Protein AF-A0A428W2J1-F1 (afdb_monomer)

Foldseek 3Di:
DVVLLLLLLLLLLLLDDPPAQEDDLLRSLQLSLCLVVVVLVDDPVNVVLVVLLVVLVDDNVVCDDDQSVVVSVVSSVCSVVSLVVCVVVQQWDAGPRGIHGDPVSNVVSVPPPDSNSVSSSSSSNVSSVVLVVDPDSVVSVVVVCVSSVDPPPPDDPPDPDPPDPPDDDDDDDDDDDDDDDDDDDDD

pLDDT: mean 78.66, std 21.67, range [29.94, 97.19]

Mean predicted aligned error: 11.58 Å

Radius of gyration: 24.14 Å; Cα contacts (8 Å, |Δi|>4): 149; chains: 1; bounding box: 47×77×60 Å

Structure (mmCIF, N/CA/C/O backbone):
data_AF-A0A428W2J1-F1
#
_entry.id   AF-A0A428W2J1-F1
#
loop_
_atom_site.group_PDB
_atom_site.id
_atom_site.type_symbol
_atom_site.label_atom_id
_atom_site.label_alt_id
_atom_site.label_comp_id
_atom_site.label_asym_id
_atom_site.label_entity_id
_atom_site.label_seq_id
_atom_site.pdbx_PDB_ins_code
_atom_site.Cartn_x
_atom_site.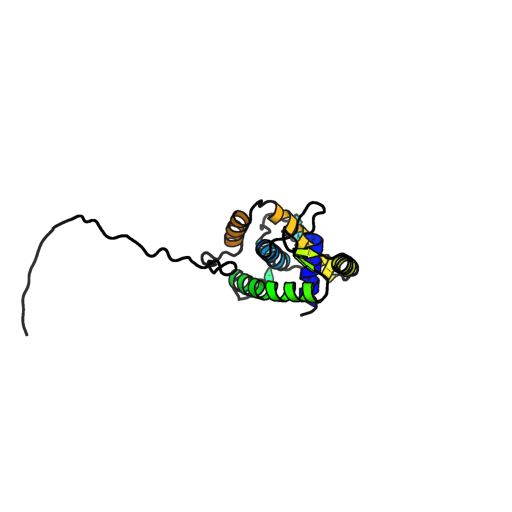Cartn_y
_atom_site.Cartn_z
_atom_site.occupancy
_atom_site.B_iso_or_equiv
_atom_site.auth_seq_id
_atom_site.auth_comp_id
_atom_site.auth_asym_id
_atom_site.auth_atom_id
_atom_site.pdbx_PDB_model_num
ATOM 1 N N . MET A 1 1 ? 13.647 -9.581 6.038 1.00 62.00 1 MET A N 1
ATOM 2 C CA . MET A 1 1 ? 13.840 -9.099 4.653 1.00 62.00 1 MET A CA 1
ATOM 3 C C . MET A 1 1 ? 12.780 -9.693 3.724 1.00 62.00 1 MET A C 1
ATOM 5 O O . MET A 1 1 ? 11.938 -8.934 3.269 1.00 62.00 1 MET A O 1
ATOM 9 N N . LEU A 1 2 ? 12.727 -11.024 3.543 1.00 81.62 2 LEU A N 1
ATOM 10 C CA . LEU A 1 2 ? 11.826 -11.688 2.579 1.00 81.62 2 LEU A CA 1
ATOM 11 C C . LEU A 1 2 ? 10.333 -11.347 2.748 1.00 81.62 2 LEU A C 1
ATOM 13 O O . LEU A 1 2 ? 9.702 -10.910 1.796 1.00 81.62 2 LEU A O 1
ATOM 17 N N . PHE A 1 3 ? 9.795 -11.447 3.968 1.00 87.50 3 PHE A N 1
ATOM 18 C CA . PHE A 1 3 ? 8.375 -11.176 4.244 1.00 87.50 3 PHE A CA 1
ATOM 19 C C . PHE A 1 3 ? 7.906 -9.792 3.767 1.00 87.50 3 PHE A C 1
ATOM 21 O O . PHE A 1 3 ? 6.812 -9.646 3.230 1.00 87.50 3 PHE A O 1
ATOM 28 N N . ARG A 1 4 ? 8.748 -8.766 3.926 1.00 89.31 4 ARG A N 1
ATOM 29 C CA . ARG A 1 4 ? 8.400 -7.400 3.526 1.00 89.31 4 ARG A CA 1
ATOM 30 C C . ARG A 1 4 ? 8.433 -7.224 2.009 1.00 89.31 4 ARG A C 1
ATOM 32 O O . ARG A 1 4 ? 7.546 -6.575 1.472 1.00 89.31 4 ARG A O 1
ATOM 39 N N . LEU A 1 5 ? 9.419 -7.809 1.327 1.00 93.19 5 LEU A N 1
ATOM 40 C CA . LEU A 1 5 ? 9.460 -7.798 -0.138 1.00 93.19 5 LEU A CA 1
ATOM 41 C C . LEU A 1 5 ? 8.216 -8.473 -0.716 1.00 93.19 5 LEU A C 1
ATOM 43 O O . LEU A 1 5 ? 7.617 -7.939 -1.643 1.00 93.19 5 LEU A O 1
ATOM 47 N N . THR A 1 6 ? 7.769 -9.578 -0.110 1.00 94.25 6 THR A N 1
ATOM 48 C CA . THR A 1 6 ? 6.500 -10.220 -0.470 1.00 94.25 6 THR A CA 1
ATOM 49 C C . THR A 1 6 ? 5.313 -9.281 -0.262 1.00 94.25 6 THR A C 1
ATOM 51 O O . THR A 1 6 ? 4.486 -9.155 -1.157 1.00 94.25 6 THR A O 1
ATOM 54 N N . GLN A 1 7 ? 5.228 -8.578 0.873 1.00 94.69 7 GLN A N 1
ATOM 55 C CA . GLN A 1 7 ? 4.170 -7.584 1.102 1.00 94.69 7 GLN A CA 1
ATOM 56 C C . GLN A 1 7 ? 4.188 -6.467 0.052 1.00 94.69 7 GLN A C 1
ATOM 58 O O . GLN A 1 7 ? 3.143 -6.141 -0.498 1.00 94.69 7 GLN A O 1
ATOM 63 N N . LEU A 1 8 ? 5.360 -5.916 -0.273 1.00 95.81 8 LEU A N 1
ATOM 64 C CA . LEU A 1 8 ? 5.491 -4.874 -1.290 1.00 95.81 8 LEU A CA 1
ATOM 65 C C . LEU A 1 8 ? 5.086 -5.382 -2.682 1.00 95.81 8 LEU A C 1
ATOM 67 O O . LEU A 1 8 ? 4.360 -4.700 -3.400 1.00 95.81 8 LEU A O 1
ATOM 71 N N . LEU A 1 9 ? 5.480 -6.607 -3.031 1.00 95.81 9 LEU A N 1
ATOM 72 C CA . LEU A 1 9 ? 5.091 -7.259 -4.279 1.00 95.81 9 LEU A CA 1
ATOM 73 C C . LEU A 1 9 ? 3.565 -7.455 -4.366 1.00 95.81 9 LEU A C 1
ATOM 75 O O . LEU A 1 9 ? 2.943 -7.098 -5.367 1.00 95.81 9 LEU A O 1
ATOM 79 N N . LEU A 1 10 ? 2.946 -7.970 -3.298 1.00 96.62 10 LEU A N 1
ATOM 80 C CA . LEU A 1 10 ? 1.492 -8.137 -3.195 1.00 96.62 10 LEU A CA 1
ATOM 81 C C . LEU A 1 10 ? 0.754 -6.798 -3.243 1.00 96.62 10 LEU A C 1
ATOM 83 O O . LEU A 1 10 ? -0.304 -6.695 -3.860 1.00 96.62 10 LEU A O 1
ATOM 87 N N . LEU A 1 11 ? 1.312 -5.762 -2.619 1.00 96.44 11 LEU A N 1
ATOM 88 C CA . LEU A 1 11 ? 0.760 -4.416 -2.658 1.00 96.44 11 LEU A CA 1
ATOM 89 C C . LEU A 1 11 ? 0.752 -3.862 -4.077 1.00 96.44 11 LEU A C 1
ATOM 91 O O . LEU A 1 11 ? -0.273 -3.354 -4.520 1.00 96.44 11 LEU A O 1
ATOM 95 N N . MET A 1 12 ? 1.873 -3.978 -4.793 1.00 95.44 12 MET A N 1
ATOM 96 C CA . MET A 1 12 ? 1.965 -3.549 -6.186 1.00 95.44 12 MET A CA 1
ATOM 97 C C . MET A 1 12 ? 0.980 -4.315 -7.071 1.00 95.44 12 MET A C 1
ATOM 99 O O . MET A 1 12 ? 0.367 -3.706 -7.938 1.00 95.44 12 MET A O 1
ATOM 103 N N . ARG A 1 13 ? 0.754 -5.612 -6.814 1.00 94.81 13 ARG A N 1
ATOM 104 C CA . ARG A 1 13 ? -0.289 -6.397 -7.498 1.00 94.81 13 ARG A CA 1
ATOM 105 C C . ARG A 1 13 ? -1.688 -5.849 -7.219 1.00 94.81 13 ARG A C 1
ATOM 107 O O . ARG A 1 13 ? -2.484 -5.729 -8.137 1.00 94.81 13 ARG A O 1
ATOM 114 N N . VAL A 1 14 ? -1.993 -5.530 -5.962 1.00 95.12 14 VAL A N 1
ATOM 115 C CA . VAL A 1 14 ? -3.299 -4.981 -5.563 1.00 95.12 14 VAL A CA 1
ATOM 116 C C . VAL A 1 14 ? -3.527 -3.575 -6.123 1.00 95.12 14 VAL A C 1
ATOM 118 O O . VAL A 1 14 ? -4.658 -3.224 -6.450 1.00 95.12 14 VAL A O 1
ATOM 121 N N . ALA A 1 15 ? -2.471 -2.769 -6.196 1.00 92.81 15 ALA A N 1
ATOM 122 C CA . ALA A 1 15 ? -2.525 -1.394 -6.668 1.00 92.81 15 ALA A CA 1
ATOM 123 C C . ALA A 1 15 ? -2.401 -1.266 -8.194 1.00 92.81 15 ALA A C 1
ATOM 125 O O . ALA A 1 15 ? -2.702 -0.202 -8.726 1.00 92.81 15 ALA A O 1
ATOM 126 N N . ALA A 1 16 ? -1.986 -2.322 -8.896 1.00 86.25 16 ALA A N 1
ATOM 127 C CA . ALA A 1 16 ? -1.951 -2.336 -10.348 1.00 86.25 16 ALA A CA 1
ATOM 128 C C . ALA A 1 16 ? -3.373 -2.208 -10.914 1.00 86.25 16 ALA A C 1
ATOM 130 O O . ALA A 1 16 ? -4.232 -3.056 -10.670 1.00 86.25 16 ALA A O 1
ATOM 131 N N . SER A 1 17 ? -3.606 -1.160 -11.702 1.00 75.31 17 SER A N 1
ATOM 132 C CA . SER A 1 17 ? -4.785 -1.040 -12.558 1.00 75.31 17 SER A CA 1
ATOM 133 C C . SER A 1 17 ? -4.381 -1.330 -14.010 1.00 75.31 17 SER A C 1
ATOM 135 O O . SER A 1 17 ? -3.292 -0.916 -14.413 1.00 75.31 17 SER A O 1
ATOM 137 N N . PRO A 1 18 ? -5.224 -2.004 -14.817 1.00 66.12 18 PRO A N 1
ATOM 138 C CA . PRO A 1 18 ? -4.965 -2.221 -16.246 1.00 66.12 18 PRO A CA 1
ATOM 139 C C . PRO A 1 18 ? -4.721 -0.924 -17.031 1.00 66.12 18 PRO A C 1
ATOM 141 O O . PRO A 1 18 ? -4.059 -0.944 -18.063 1.00 66.12 18 PRO A O 1
ATOM 144 N N . GLU A 1 19 ? -5.260 0.189 -16.534 1.00 65.12 19 GLU A N 1
ATOM 145 C CA . GLU A 1 19 ? -5.167 1.518 -17.145 1.00 65.12 19 GLU A CA 1
ATOM 146 C C . GLU A 1 19 ? -4.013 2.362 -16.577 1.00 65.12 19 GLU A C 1
ATOM 148 O O . GLU A 1 19 ? -3.730 3.438 -17.105 1.00 65.12 19 GLU A O 1
ATOM 153 N N . ASP A 1 20 ? -3.342 1.908 -15.507 1.00 68.75 20 ASP A N 1
ATOM 154 C CA . ASP A 1 20 ? -2.317 2.712 -14.839 1.00 68.75 20 ASP A CA 1
ATOM 155 C C . ASP A 1 20 ? -0.952 2.606 -15.514 1.00 68.75 20 ASP A C 1
ATOM 157 O O . ASP A 1 20 ? -0.457 1.531 -15.860 1.00 68.75 20 ASP A O 1
ATOM 161 N N . THR A 1 21 ? -0.286 3.751 -15.620 1.00 74.12 21 THR A N 1
ATOM 162 C CA . THR A 1 21 ? 1.049 3.863 -16.229 1.00 74.12 21 THR A CA 1
ATOM 163 C C . THR A 1 21 ? 2.187 3.518 -15.257 1.00 74.12 21 THR A C 1
ATOM 165 O O . THR A 1 21 ? 3.351 3.452 -15.665 1.00 74.12 21 THR A O 1
ATOM 168 N N . GLY A 1 22 ? 1.858 3.255 -13.990 1.00 83.56 22 GLY A N 1
ATOM 169 C CA . GLY A 1 22 ? 2.782 2.926 -12.907 1.00 83.56 22 GLY A CA 1
ATOM 170 C C . GLY A 1 22 ? 2.411 3.651 -11.612 1.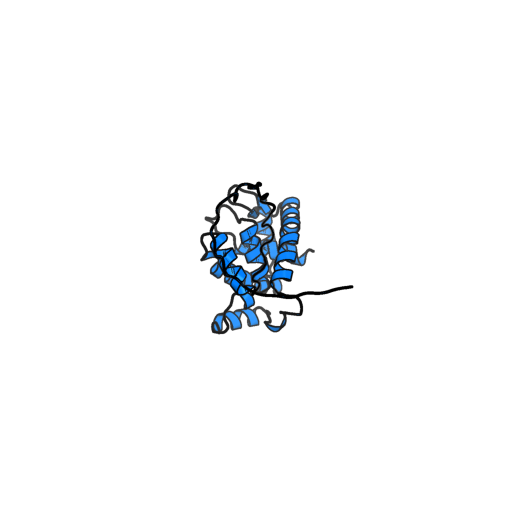00 83.56 22 GLY A C 1
ATOM 171 O O . GLY A 1 22 ? 1.512 4.484 -11.581 1.00 83.56 22 GLY A O 1
ATOM 172 N N . LEU A 1 23 ? 3.098 3.318 -10.519 1.00 89.50 23 LEU A N 1
ATOM 173 C CA . LEU A 1 23 ? 2.904 3.958 -9.218 1.00 89.50 23 LEU A CA 1
ATOM 174 C C . LEU A 1 23 ? 4.106 4.829 -8.864 1.00 89.50 23 LEU A C 1
ATOM 176 O O . LEU A 1 23 ? 5.242 4.350 -8.785 1.00 89.50 23 LEU A O 1
ATOM 180 N N . GLY A 1 24 ? 3.847 6.106 -8.587 1.00 90.31 24 GLY A N 1
ATOM 181 C CA . GLY A 1 24 ? 4.835 6.997 -7.986 1.00 90.31 24 GLY A CA 1
ATOM 182 C C . GLY A 1 24 ? 5.323 6.454 -6.640 1.00 90.31 24 GLY A C 1
ATOM 183 O O . GLY A 1 24 ? 4.550 5.894 -5.858 1.00 90.31 24 GLY A O 1
ATOM 184 N N . LEU A 1 25 ? 6.616 6.624 -6.354 1.00 90.00 25 LEU A N 1
ATOM 185 C CA . LEU A 1 25 ? 7.237 6.093 -5.136 1.00 90.00 25 LEU A CA 1
ATOM 186 C C . LEU A 1 25 ? 6.611 6.677 -3.856 1.00 90.00 25 LEU A C 1
ATOM 188 O O . LEU A 1 25 ? 6.437 5.963 -2.870 1.00 90.00 25 LEU A O 1
ATOM 192 N N . GLU A 1 26 ? 6.226 7.955 -3.886 1.00 88.75 26 GLU A N 1
ATOM 193 C CA . GLU A 1 26 ? 5.532 8.618 -2.778 1.00 88.75 26 GLU A CA 1
ATOM 194 C C . GLU A 1 26 ? 4.182 7.950 -2.478 1.00 88.75 26 GLU A C 1
ATOM 196 O O . GLU A 1 26 ? 3.929 7.520 -1.348 1.00 88.75 26 GLU A O 1
ATOM 201 N N . ARG A 1 27 ? 3.341 7.779 -3.505 1.00 91.81 27 ARG A N 1
ATOM 202 C CA . ARG A 1 27 ? 2.045 7.099 -3.395 1.00 91.81 27 ARG A CA 1
ATOM 203 C C . ARG A 1 27 ? 2.186 5.657 -2.919 1.00 91.81 27 ARG A C 1
ATOM 205 O O . ARG A 1 27 ? 1.435 5.227 -2.041 1.00 91.81 27 ARG A O 1
ATOM 212 N N . LEU A 1 28 ? 3.183 4.938 -3.432 1.00 92.88 28 LEU A N 1
ATOM 213 C CA . LEU A 1 28 ? 3.508 3.586 -2.984 1.00 92.88 28 LEU A CA 1
ATOM 214 C C . LEU A 1 28 ? 3.883 3.553 -1.494 1.00 92.88 28 LEU A C 1
ATOM 216 O O . LEU A 1 28 ? 3.482 2.630 -0.789 1.00 92.88 28 LEU A O 1
ATOM 220 N N . GLY A 1 29 ? 4.577 4.575 -0.988 1.00 92.56 29 GLY A N 1
ATOM 221 C CA . GLY A 1 29 ? 4.895 4.704 0.435 1.00 92.56 29 GLY A CA 1
ATOM 222 C C . GLY A 1 29 ? 3.670 4.885 1.325 1.00 92.56 29 GLY A C 1
ATOM 223 O O . GLY A 1 29 ? 3.592 4.269 2.389 1.00 92.56 29 GLY A O 1
ATOM 224 N N . TYR A 1 30 ? 2.679 5.661 0.881 1.00 93.81 30 TYR A N 1
ATOM 225 C CA . TYR A 1 30 ? 1.401 5.754 1.589 1.00 93.81 30 TYR A CA 1
ATOM 226 C C . TYR A 1 30 ? 0.651 4.422 1.576 1.00 93.81 30 TYR A C 1
ATOM 228 O O . TYR A 1 30 ? 0.185 3.970 2.624 1.00 93.81 30 TYR A O 1
ATOM 236 N N . TYR A 1 31 ? 0.575 3.764 0.418 1.00 95.12 31 TYR A N 1
ATOM 237 C CA . TYR A 1 31 ? -0.043 2.447 0.302 1.00 95.12 31 TYR A CA 1
ATOM 238 C C . TYR A 1 31 ? 0.637 1.412 1.207 1.00 95.12 31 TYR A C 1
ATOM 240 O O . TYR A 1 31 ? -0.063 0.722 1.945 1.00 95.12 31 TYR A O 1
ATOM 248 N N . GLU A 1 32 ? 1.969 1.332 1.227 1.00 93.81 32 GLU A N 1
ATOM 249 C CA . GLU A 1 32 ? 2.709 0.359 2.046 1.00 93.81 32 GLU A CA 1
ATOM 250 C C . GLU A 1 32 ? 2.458 0.580 3.531 1.00 93.81 32 GLU A C 1
ATOM 252 O O . GLU A 1 32 ? 2.089 -0.355 4.251 1.00 93.81 32 GLU A O 1
ATOM 257 N N . PHE A 1 33 ? 2.584 1.829 3.978 1.00 92.50 33 PHE A N 1
ATOM 258 C CA . PHE A 1 33 ? 2.460 2.147 5.388 1.00 92.50 33 PHE A CA 1
ATOM 259 C C . PHE A 1 33 ? 1.041 1.929 5.907 1.00 92.50 33 PHE A C 1
ATOM 261 O O . PHE A 1 33 ? 0.863 1.292 6.949 1.00 92.50 33 PHE A O 1
ATOM 268 N N . PHE A 1 34 ? 0.028 2.436 5.201 1.00 93.88 34 PHE A N 1
ATOM 269 C CA . PHE A 1 34 ? -1.353 2.320 5.659 1.00 93.88 34 PHE A CA 1
ATOM 270 C C . PHE A 1 34 ? -1.905 0.906 5.478 1.00 93.88 34 PHE A C 1
ATOM 272 O O . PHE A 1 34 ? -2.690 0.477 6.313 1.00 93.88 34 PHE A O 1
ATOM 279 N N . SER A 1 35 ? -1.443 0.125 4.496 1.00 94.69 35 SER A N 1
ATOM 280 C CA . SER A 1 35 ? -1.817 -1.299 4.394 1.00 94.69 35 SER A CA 1
ATOM 281 C C . SER A 1 35 ? -1.290 -2.118 5.572 1.00 94.69 35 SER A C 1
ATOM 283 O O . SER A 1 35 ? -1.936 -3.064 6.008 1.00 94.69 35 SER A O 1
ATOM 285 N N . ALA A 1 36 ? -0.141 -1.728 6.132 1.00 90.94 36 ALA A N 1
ATOM 286 C CA . ALA A 1 36 ? 0.391 -2.314 7.359 1.00 90.94 36 ALA A CA 1
ATOM 287 C C . ALA A 1 36 ? -0.246 -1.745 8.644 1.00 90.94 36 ALA A C 1
ATOM 289 O O . ALA A 1 36 ? -0.010 -2.284 9.721 1.00 90.94 36 ALA A O 1
ATOM 290 N N . ASN A 1 37 ? -1.007 -0.648 8.556 1.00 91.06 37 ASN A N 1
ATOM 291 C CA . ASN A 1 37 ? -1.639 0.030 9.694 1.00 91.06 37 ASN A CA 1
ATOM 292 C C . ASN A 1 37 ? -3.042 0.553 9.309 1.00 91.06 37 ASN A C 1
ATOM 294 O O . ASN A 1 37 ? -3.287 1.763 9.366 1.00 91.06 37 ASN A O 1
ATOM 298 N N . PRO A 1 38 ? -3.970 -0.325 8.889 1.00 93.12 38 PRO A N 1
ATOM 299 C CA . PRO A 1 38 ? -5.201 0.098 8.220 1.00 93.12 38 PRO A CA 1
ATOM 300 C C . PRO A 1 38 ? -6.144 0.888 9.136 1.00 93.12 38 PRO A C 1
ATOM 302 O O . PRO A 1 38 ? -6.868 1.764 8.668 1.00 93.12 38 PRO A O 1
ATOM 305 N N . PHE A 1 39 ? -6.078 0.671 10.452 1.00 91.50 39 PHE A N 1
ATOM 306 C CA . PHE A 1 39 ? -6.870 1.421 11.431 1.00 91.50 39 PHE A CA 1
ATOM 307 C C . PHE A 1 39 ? -6.501 2.907 11.544 1.00 91.50 39 PHE A C 1
ATOM 309 O O . PHE A 1 39 ? -7.292 3.677 12.073 1.00 91.50 39 PHE A O 1
ATOM 316 N N . LEU A 1 40 ? -5.357 3.347 11.002 1.00 89.25 40 LEU A N 1
ATOM 317 C CA . LEU A 1 40 ? -5.029 4.778 10.936 1.00 89.25 40 LEU A CA 1
ATOM 318 C C . LEU A 1 40 ? -5.906 5.540 9.937 1.00 89.25 40 LEU A C 1
ATOM 320 O O . LEU A 1 40 ? -6.094 6.744 10.079 1.00 89.25 40 LEU A O 1
ATOM 324 N N . VAL A 1 41 ? -6.425 4.848 8.921 1.00 91.19 41 VAL A N 1
ATOM 325 C CA . VAL A 1 41 ? -7.237 5.461 7.860 1.00 91.19 41 VAL A CA 1
ATOM 326 C C . VAL A 1 41 ? -8.698 5.036 7.916 1.00 91.19 41 VAL A C 1
ATOM 328 O O . VAL A 1 41 ? -9.493 5.542 7.126 1.00 91.19 41 VAL A O 1
ATOM 331 N N . VAL A 1 42 ? -9.051 4.092 8.793 1.00 90.81 42 VAL A N 1
ATOM 332 C CA . VAL A 1 42 ? -10.413 3.582 9.011 1.00 90.81 42 VAL A CA 1
ATOM 333 C C . VAL A 1 42 ? -10.996 4.225 10.257 1.00 90.81 42 VAL A C 1
ATOM 335 O O . VAL A 1 42 ? -10.494 4.023 11.360 1.00 90.81 42 VAL A O 1
ATOM 338 N N . GLY A 1 43 ? -12.071 4.987 10.069 1.00 86.69 43 GLY A N 1
ATOM 339 C CA . GLY A 1 43 ? -12.742 5.681 11.162 1.00 86.69 43 GLY A CA 1
ATOM 340 C C . GLY A 1 43 ? -13.437 4.712 12.118 1.00 86.69 43 GLY A C 1
ATOM 341 O O . GLY A 1 43 ? -13.824 3.611 11.731 1.00 86.69 43 GLY A O 1
ATOM 342 N N . GLU A 1 44 ? -13.633 5.132 13.366 1.00 86.06 44 GLU A N 1
ATOM 343 C CA . GLU A 1 44 ? -14.300 4.325 14.402 1.00 86.06 44 GLU A CA 1
ATOM 344 C C . GLU A 1 44 ? -15.749 3.961 14.031 1.00 86.06 44 GLU A C 1
ATOM 346 O O . GLU A 1 44 ? -16.201 2.858 14.326 1.00 86.06 44 GLU A O 1
ATOM 351 N N . GLY A 1 45 ? -16.450 4.832 13.295 1.00 89.44 45 GLY A N 1
ATOM 352 C CA . GLY A 1 45 ? -17.817 4.585 12.819 1.00 89.44 45 GLY A CA 1
ATOM 353 C C . GLY A 1 45 ? -17.944 3.559 11.682 1.00 89.44 45 GLY A C 1
ATOM 354 O O . GLY A 1 45 ? -19.055 3.179 11.323 1.00 89.44 45 GLY A O 1
ATOM 355 N N . GLU A 1 46 ? -16.840 3.082 11.102 1.00 92.06 46 GLU A N 1
ATOM 356 C CA . GLU A 1 46 ? -16.856 2.150 9.967 1.00 92.06 46 GLU A CA 1
ATOM 357 C C . GLU A 1 46 ? -16.876 0.681 10.425 1.00 92.06 46 GLU A C 1
ATOM 359 O O . GLU A 1 46 ? -16.000 -0.114 10.079 1.00 92.06 46 GLU A O 1
ATOM 364 N N . THR A 1 47 ? -17.882 0.307 11.220 1.00 92.50 47 THR A N 1
ATOM 365 C CA . THR A 1 47 ? -17.960 -0.988 11.927 1.00 92.50 47 THR A CA 1
ATOM 366 C C . THR A 1 47 ? -17.760 -2.204 11.020 1.00 92.50 47 THR A C 1
ATOM 368 O O . THR A 1 47 ? -16.982 -3.097 11.352 1.00 92.50 47 THR A O 1
ATOM 371 N N . GLN A 1 48 ? -18.385 -2.222 9.840 1.00 93.31 48 GLN A N 1
ATOM 372 C CA . GLN A 1 48 ? -18.246 -3.323 8.881 1.00 93.31 48 GLN A CA 1
ATOM 373 C C . GLN A 1 48 ? -16.812 -3.455 8.345 1.00 93.31 48 GLN A C 1
ATOM 375 O O . GLN A 1 48 ? -16.284 -4.559 8.231 1.00 93.31 48 GLN A O 1
ATOM 380 N N . VAL A 1 49 ? -16.170 -2.328 8.034 1.00 93.56 49 VAL A N 1
ATOM 381 C CA . VAL A 1 49 ? -14.798 -2.275 7.511 1.00 93.56 49 VAL A CA 1
ATOM 382 C C . VAL A 1 49 ? -13.805 -2.726 8.583 1.00 93.56 49 VAL A C 1
ATOM 384 O O . VAL A 1 49 ? -12.881 -3.488 8.308 1.00 93.56 49 VAL A O 1
ATOM 387 N N . ARG A 1 50 ? -14.027 -2.310 9.831 1.00 93.50 50 ARG A N 1
ATOM 388 C CA . ARG A 1 50 ? -13.214 -2.717 10.984 1.00 93.50 50 ARG A CA 1
ATOM 389 C C . ARG A 1 50 ? -13.361 -4.204 11.291 1.00 93.50 50 ARG A C 1
ATOM 391 O O . ARG A 1 50 ? -12.355 -4.881 11.476 1.00 93.50 50 ARG A O 1
ATOM 398 N N . ALA A 1 51 ? -14.583 -4.739 11.248 1.00 92.88 51 ALA A N 1
ATOM 399 C CA . ALA A 1 51 ? -14.829 -6.171 11.404 1.00 92.88 51 ALA A CA 1
ATOM 400 C C . ALA A 1 51 ? -14.086 -6.997 10.340 1.00 92.88 51 ALA A C 1
ATOM 402 O O . ALA A 1 51 ? -13.473 -8.010 10.668 1.00 92.88 51 ALA A O 1
ATOM 403 N N . GLN A 1 52 ? -14.068 -6.541 9.080 1.00 93.81 52 GLN A N 1
ATOM 404 C CA . GLN A 1 52 ? -13.284 -7.185 8.018 1.00 93.81 52 GLN A CA 1
ATOM 405 C C . GLN A 1 52 ? -11.784 -7.203 8.328 1.00 93.81 52 GLN A C 1
ATOM 407 O O . GLN A 1 52 ? -11.132 -8.221 8.113 1.00 93.81 52 GLN A O 1
ATOM 412 N N . LEU A 1 53 ? -11.235 -6.109 8.860 1.00 93.81 53 LEU A N 1
ATOM 413 C CA . LEU A 1 53 ? -9.823 -6.038 9.241 1.00 93.81 53 LEU A CA 1
ATOM 414 C C . LEU A 1 53 ? -9.484 -6.960 10.415 1.00 93.81 53 LEU A C 1
ATOM 416 O O . LEU A 1 53 ? -8.461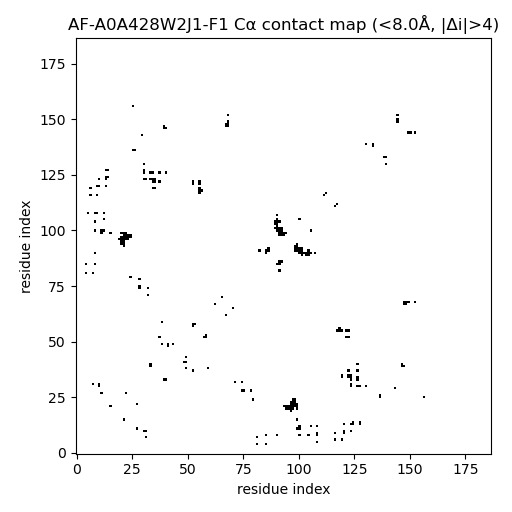 -7.640 10.367 1.00 93.81 53 LEU A O 1
ATOM 420 N N . HIS A 1 54 ? -10.355 -7.049 11.421 1.00 93.56 54 HIS A N 1
ATOM 421 C CA . HIS A 1 54 ? -10.185 -8.004 12.518 1.00 93.56 54 HIS A CA 1
ATOM 422 C C . HIS A 1 54 ? -10.246 -9.456 12.041 1.00 93.56 54 HIS A C 1
ATOM 424 O O . HIS A 1 54 ? -9.399 -10.258 12.425 1.00 93.56 54 HIS A O 1
ATOM 430 N N . MET A 1 55 ? -11.186 -9.794 11.150 1.00 91.94 55 MET A N 1
ATOM 431 C CA . MET A 1 55 ? -11.235 -11.124 10.525 1.00 91.94 55 MET A CA 1
ATOM 432 C C . MET A 1 55 ? -9.985 -11.409 9.679 1.00 91.94 55 MET A C 1
ATOM 434 O O . MET A 1 55 ? -9.531 -12.547 9.612 1.00 91.94 55 MET A O 1
ATOM 438 N N . ALA A 1 56 ? -9.387 -10.374 9.084 1.00 91.50 56 ALA A N 1
ATOM 439 C CA . ALA A 1 56 ? -8.099 -10.455 8.401 1.00 91.50 56 ALA A CA 1
ATOM 440 C C . ALA A 1 56 ? -6.888 -10.468 9.362 1.00 91.50 56 ALA A C 1
ATOM 442 O O . ALA A 1 56 ? -5.754 -10.388 8.902 1.00 91.50 56 ALA A O 1
ATOM 443 N N . GLY A 1 57 ? -7.095 -10.574 10.678 1.00 89.94 57 GLY A N 1
ATOM 444 C CA . GLY A 1 57 ? -6.027 -10.714 11.670 1.00 89.94 57 GLY A CA 1
ATOM 445 C C . GLY A 1 57 ? -5.351 -9.407 12.095 1.00 89.94 57 GLY A C 1
ATOM 446 O O . GLY A 1 57 ? -4.316 -9.455 12.758 1.00 89.94 57 GLY A O 1
ATOM 447 N N . PHE A 1 58 ? -5.902 -8.242 11.737 1.00 89.75 58 PHE A N 1
ATOM 448 C CA . PHE A 1 58 ? -5.388 -6.954 12.205 1.00 89.75 58 PHE A CA 1
ATOM 449 C C . PHE A 1 58 ? -5.950 -6.594 13.584 1.00 89.75 58 PHE A C 1
ATOM 451 O O . PHE A 1 58 ? -7.138 -6.769 13.865 1.00 89.75 58 PHE A O 1
ATOM 458 N N . ASP A 1 59 ? -5.095 -6.009 14.422 1.00 84.31 59 ASP A N 1
ATOM 459 C CA . ASP A 1 59 ? -5.451 -5.506 15.749 1.00 84.31 59 ASP A CA 1
ATOM 460 C C . ASP A 1 59 ? -5.074 -4.021 15.878 1.00 84.31 59 ASP A C 1
ATOM 462 O O . ASP A 1 59 ? -4.011 -3.576 15.441 1.00 84.31 59 ASP A O 1
ATOM 466 N N . GLU A 1 60 ? -5.964 -3.251 16.492 1.00 77.50 60 GLU A N 1
ATOM 467 C CA . GLU A 1 60 ? -5.820 -1.823 16.773 1.00 77.50 60 GLU A CA 1
ATOM 468 C C . GLU A 1 60 ? -4.785 -1.552 17.866 1.00 77.50 60 GLU A C 1
ATOM 470 O O . GLU A 1 60 ? -4.117 -0.517 17.868 1.00 77.50 60 GLU A O 1
ATOM 475 N N . ARG A 1 61 ? -4.610 -2.512 18.782 1.00 69.56 61 ARG A N 1
ATOM 476 C CA . ARG A 1 61 ? -3.724 -2.395 19.947 1.00 69.56 61 ARG A CA 1
ATOM 477 C C . ARG A 1 61 ? -2.240 -2.449 19.585 1.00 69.56 61 ARG A C 1
ATOM 479 O O . ARG A 1 61 ? -1.398 -2.111 20.411 1.00 69.56 61 ARG A O 1
ATOM 486 N N . GLN A 1 62 ? -1.901 -2.828 18.350 1.00 61.97 62 GLN A N 1
ATOM 487 C CA . GLN A 1 62 ? -0.518 -2.878 17.855 1.00 61.97 62 GLN A CA 1
ATOM 488 C C . GLN A 1 62 ? 0.086 -1.492 17.552 1.00 61.97 62 GLN A C 1
ATOM 490 O O . GLN A 1 62 ? 1.247 -1.394 17.142 1.00 61.97 62 GLN A O 1
ATOM 495 N N . LEU A 1 63 ? -0.656 -0.405 17.784 1.00 58.75 63 LEU A N 1
ATOM 496 C CA . LEU A 1 63 ? -0.135 0.965 17.798 1.00 58.75 63 LEU A CA 1
ATOM 497 C C . LEU A 1 63 ? 0.707 1.204 19.075 1.00 58.75 63 LEU A C 1
ATOM 499 O O . LEU A 1 63 ? 0.304 1.908 19.992 1.00 58.75 63 LEU A O 1
ATOM 503 N N . SER A 1 64 ? 1.880 0.567 19.137 1.00 51.69 64 SER A N 1
ATOM 504 C CA . SER A 1 64 ? 2.825 0.597 20.266 1.00 51.69 64 SER A CA 1
ATOM 505 C C . SER A 1 64 ? 3.814 1.773 20.200 1.00 51.69 64 SER A C 1
ATOM 507 O O . SER A 1 64 ? 4.331 2.050 19.121 1.00 51.69 64 SER A O 1
ATOM 509 N N . TYR A 1 65 ? 4.093 2.369 21.375 1.00 46.38 65 TYR A N 1
ATOM 510 C CA . TYR A 1 65 ? 5.145 3.297 21.880 1.00 46.38 65 TYR A CA 1
ATOM 511 C C . TYR A 1 65 ? 5.826 4.335 20.957 1.00 46.38 65 TYR A C 1
ATOM 513 O O . TYR A 1 65 ? 6.189 5.414 21.415 1.00 46.38 65 TYR A O 1
ATOM 521 N N . THR A 1 66 ? 6.029 4.055 19.675 1.00 56.88 66 THR A N 1
ATOM 522 C CA . THR A 1 66 ? 6.617 4.980 18.699 1.00 56.88 66 THR A CA 1
ATOM 523 C C . THR A 1 66 ? 5.510 5.695 17.930 1.00 56.88 66 THR A C 1
ATOM 525 O O . THR A 1 66 ? 4.586 5.046 17.430 1.00 56.88 66 THR A O 1
ATOM 528 N N . SER A 1 67 ? 5.611 7.020 17.785 1.00 73.12 67 SER A N 1
ATOM 529 C CA . SER A 1 67 ? 4.618 7.798 17.041 1.00 73.12 67 SER A CA 1
ATOM 530 C C . SER A 1 67 ? 4.472 7.286 15.601 1.00 73.12 67 SER A C 1
ATOM 532 O O . SER A 1 67 ? 5.416 6.789 14.971 1.00 73.12 67 SER A O 1
ATOM 534 N N . SER A 1 68 ? 3.251 7.357 15.072 1.00 76.19 68 SER A N 1
ATOM 535 C CA . SER A 1 68 ? 2.942 6.776 13.765 1.00 76.19 68 SER A CA 1
ATOM 536 C C . SER A 1 68 ? 3.734 7.430 12.621 1.00 76.19 68 SER A C 1
ATOM 538 O O . SER A 1 68 ? 4.125 6.732 11.682 1.00 76.19 68 SER A O 1
ATOM 540 N N . GLY A 1 69 ? 4.077 8.718 12.718 1.00 74.75 69 GLY A N 1
ATOM 541 C CA . GLY A 1 69 ? 4.869 9.396 11.695 1.00 74.75 69 GLY A CA 1
ATOM 542 C C . GLY A 1 69 ? 6.368 9.094 11.767 1.00 74.75 69 GLY A C 1
ATOM 543 O O . GLY A 1 69 ? 6.984 8.907 10.716 1.00 74.75 69 GLY A O 1
ATOM 544 N N . GLN A 1 70 ? 6.951 8.851 12.948 1.00 74.75 70 GLN A N 1
ATOM 545 C CA . GLN A 1 70 ? 8.309 8.282 13.041 1.00 74.75 70 GLN A CA 1
ATOM 546 C C . GLN A 1 70 ? 8.396 6.906 12.357 1.00 74.75 70 GLN A C 1
ATOM 548 O O . GLN A 1 70 ? 9.353 6.611 11.629 1.00 74.75 70 GLN A O 1
ATOM 553 N N . ARG A 1 71 ? 7.373 6.056 12.536 1.00 80.75 71 ARG A N 1
ATOM 554 C CA . ARG A 1 71 ? 7.283 4.761 11.837 1.00 80.75 71 ARG A CA 1
ATOM 555 C C . ARG A 1 71 ? 7.161 4.950 10.323 1.00 80.75 71 ARG A C 1
ATOM 557 O O . ARG A 1 71 ? 7.822 4.216 9.582 1.00 80.75 71 ARG A O 1
ATOM 564 N N . PHE A 1 72 ? 6.373 5.926 9.872 1.00 83.81 72 PHE A N 1
ATOM 565 C CA . PHE A 1 72 ? 6.215 6.260 8.454 1.00 83.81 72 PHE A CA 1
ATOM 566 C C . PHE A 1 72 ? 7.537 6.716 7.821 1.00 83.81 72 PHE A C 1
ATOM 568 O O . PHE A 1 72 ? 7.973 6.128 6.831 1.00 83.81 72 PHE A O 1
ATOM 575 N N . ALA A 1 73 ? 8.239 7.675 8.434 1.00 79.31 73 ALA A N 1
ATOM 576 C CA . ALA A 1 73 ? 9.522 8.175 7.936 1.00 79.31 73 ALA A CA 1
ATOM 577 C C . ALA A 1 73 ? 10.568 7.054 7.798 1.00 79.31 73 ALA A C 1
ATOM 579 O O . ALA A 1 73 ? 11.242 6.938 6.770 1.00 79.31 73 ALA A O 1
ATOM 580 N N . ASN A 1 74 ? 10.653 6.174 8.800 1.00 81.50 74 ASN A N 1
ATOM 581 C CA . ASN A 1 74 ? 11.553 5.025 8.774 1.00 81.50 74 ASN A CA 1
ATOM 582 C C . ASN A 1 74 ? 11.177 3.996 7.694 1.00 81.50 74 ASN A C 1
ATOM 584 O O . ASN A 1 74 ? 12.068 3.413 7.076 1.00 81.50 74 ASN A O 1
ATOM 588 N N . ARG A 1 75 ? 9.881 3.743 7.452 1.00 83.38 75 ARG A N 1
ATOM 589 C CA . ARG A 1 75 ? 9.441 2.851 6.362 1.00 83.38 75 ARG A CA 1
ATOM 590 C C . ARG A 1 75 ? 9.733 3.447 4.989 1.00 83.38 75 ARG A C 1
ATOM 592 O O . ARG A 1 75 ? 10.232 2.727 4.133 1.00 83.38 75 ARG A O 1
ATOM 599 N N . ARG A 1 76 ? 9.553 4.756 4.814 1.00 80.69 76 ARG A N 1
ATOM 600 C CA . ARG A 1 76 ? 9.827 5.455 3.552 1.00 80.69 76 ARG A CA 1
ATOM 601 C C . ARG A 1 76 ? 11.292 5.364 3.119 1.00 80.69 76 ARG A C 1
ATOM 603 O O . ARG A 1 76 ? 11.548 5.065 1.958 1.00 80.69 76 ARG A O 1
ATOM 610 N N . ARG A 1 77 ? 12.252 5.536 4.044 1.00 80.81 77 ARG A N 1
ATOM 611 C CA . ARG A 1 77 ? 13.687 5.336 3.732 1.00 80.81 77 ARG A CA 1
ATOM 612 C C . ARG A 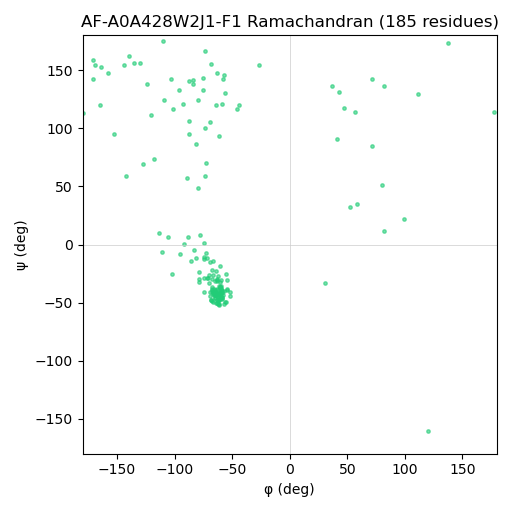1 77 ? 13.983 3.910 3.262 1.00 80.81 77 ARG A C 1
ATOM 614 O O . ARG A 1 77 ? 14.826 3.702 2.401 1.00 80.81 77 ARG A O 1
ATOM 621 N N . ARG A 1 78 ? 13.282 2.920 3.821 1.00 88.56 78 ARG A N 1
ATOM 622 C CA . ARG A 1 78 ? 13.467 1.507 3.464 1.00 88.56 78 ARG A CA 1
ATOM 623 C C . ARG A 1 78 ? 12.784 1.123 2.156 1.00 88.56 78 ARG A C 1
ATOM 625 O O . ARG A 1 78 ? 13.302 0.260 1.462 1.00 88.56 78 ARG A O 1
ATOM 632 N N . LEU A 1 79 ? 11.687 1.787 1.794 1.00 91.81 79 LEU A N 1
ATOM 633 C CA . LEU A 1 79 ? 10.946 1.500 0.566 1.00 91.81 79 LEU A CA 1
ATOM 634 C C . LEU A 1 79 ? 11.821 1.610 -0.687 1.00 91.81 79 LEU A C 1
ATOM 636 O O . LEU A 1 79 ? 11.710 0.771 -1.570 1.00 91.81 79 LEU A O 1
ATOM 640 N N . GLN A 1 80 ? 12.709 2.606 -0.757 1.00 90.69 80 GLN A N 1
ATOM 641 C CA . GLN A 1 80 ? 13.652 2.745 -1.874 1.00 90.69 80 GLN A CA 1
ATOM 642 C C . GLN A 1 80 ? 14.546 1.514 -2.028 1.00 90.69 80 GLN A C 1
ATOM 644 O O . GLN A 1 80 ? 14.714 1.001 -3.130 1.00 90.69 80 GLN A O 1
ATOM 649 N N . HIS A 1 81 ? 15.090 1.026 -0.913 1.00 92.25 81 HIS A N 1
ATOM 650 C CA . HIS A 1 81 ? 15.908 -0.179 -0.897 1.00 92.25 81 HIS A CA 1
ATOM 651 C C . HIS A 1 81 ? 15.091 -1.415 -1.293 1.00 92.25 81 HIS A C 1
ATOM 653 O O . HIS A 1 81 ? 15.523 -2.189 -2.143 1.00 92.25 81 HIS A O 1
ATOM 659 N N . ASP A 1 82 ? 13.891 -1.573 -0.731 1.00 94.56 82 ASP A N 1
ATOM 660 C CA . ASP A 1 82 ? 13.012 -2.705 -1.032 1.00 94.56 82 ASP A CA 1
ATOM 661 C C . ASP A 1 82 ? 12.591 -2.706 -2.521 1.00 94.56 82 ASP A C 1
ATOM 663 O O . ASP A 1 82 ? 12.604 -3.754 -3.167 1.00 94.56 82 ASP A O 1
ATOM 667 N N . MET A 1 83 ? 12.321 -1.534 -3.109 1.00 94.88 83 MET A N 1
ATOM 668 C CA . MET A 1 83 ? 12.068 -1.386 -4.548 1.00 94.88 83 MET A CA 1
ATOM 669 C C . MET A 1 83 ? 13.291 -1.724 -5.400 1.00 94.88 83 MET A C 1
ATOM 671 O O . MET A 1 83 ? 13.153 -2.434 -6.394 1.00 94.88 83 MET A O 1
ATOM 675 N N . ALA A 1 84 ? 14.484 -1.268 -5.010 1.00 94.06 84 ALA A N 1
ATOM 676 C CA . ALA A 1 84 ? 15.718 -1.603 -5.716 1.00 94.06 84 ALA A CA 1
ATOM 677 C C . ALA A 1 84 ? 15.960 -3.121 -5.746 1.00 94.06 84 ALA A C 1
ATOM 679 O O . ALA A 1 84 ? 16.373 -3.656 -6.773 1.00 94.06 84 ALA A O 1
ATOM 680 N N . LEU A 1 85 ? 15.635 -3.832 -4.660 1.00 96.25 85 LEU A N 1
ATOM 681 C CA . LEU A 1 85 ? 15.690 -5.294 -4.629 1.00 96.25 85 LEU A CA 1
ATOM 682 C C . LEU A 1 85 ? 14.671 -5.933 -5.582 1.00 96.25 85 LEU A C 1
ATOM 684 O O . LEU A 1 85 ? 15.032 -6.853 -6.311 1.00 96.25 85 LEU A O 1
ATOM 688 N N . LEU A 1 86 ? 13.423 -5.449 -5.632 1.00 96.44 86 LEU A N 1
ATOM 689 C CA . LEU A 1 86 ? 12.432 -5.966 -6.590 1.00 96.44 86 LEU A CA 1
ATOM 690 C C . LEU A 1 86 ? 12.876 -5.776 -8.047 1.00 96.44 86 LEU A C 1
ATOM 692 O O . LEU A 1 86 ? 12.635 -6.657 -8.870 1.00 96.44 86 LEU A O 1
ATOM 696 N N . VAL A 1 87 ? 13.551 -4.669 -8.359 1.00 96.62 87 VAL A N 1
ATOM 697 C CA . VAL A 1 87 ? 14.140 -4.428 -9.685 1.00 96.62 87 VAL A CA 1
ATOM 698 C C . VAL A 1 87 ? 15.299 -5.381 -9.956 1.00 96.62 87 VAL A C 1
ATOM 700 O O . VAL A 1 87 ? 15.334 -6.015 -11.006 1.00 96.62 87 VAL A O 1
ATOM 703 N N . ALA A 1 88 ? 16.219 -5.536 -9.001 1.00 96.94 88 ALA A N 1
ATOM 704 C CA . ALA A 1 88 ? 17.366 -6.434 -9.136 1.00 96.94 88 ALA A CA 1
ATOM 705 C C . ALA A 1 88 ? 16.950 -7.902 -9.355 1.00 96.94 88 ALA A C 1
ATOM 707 O O . ALA A 1 88 ? 17.651 -8.646 -10.037 1.00 96.94 88 ALA A O 1
ATOM 708 N N . TYR A 1 89 ? 15.800 -8.312 -8.812 1.00 96.44 89 TYR A N 1
ATOM 709 C CA . TYR A 1 89 ? 15.226 -9.644 -9.013 1.00 96.44 89 TYR A CA 1
ATOM 710 C C . TYR A 1 89 ? 14.309 -9.772 -10.242 1.00 96.44 89 TYR A C 1
ATOM 712 O O . TYR A 1 89 ? 13.705 -10.831 -10.421 1.00 96.44 89 TYR A O 1
ATOM 720 N N . ASP A 1 90 ? 14.201 -8.738 -11.085 1.00 97.19 90 ASP A N 1
ATOM 721 C CA . ASP A 1 90 ? 13.313 -8.709 -12.258 1.00 97.19 90 ASP A CA 1
ATOM 722 C C . ASP A 1 90 ? 11.826 -8.924 -11.896 1.00 97.19 90 ASP A C 1
ATOM 724 O O . ASP A 1 90 ? 11.051 -9.556 -12.613 1.00 97.19 90 ASP A O 1
ATOM 728 N N . LEU A 1 91 ? 11.405 -8.411 -10.736 1.00 96.81 91 LEU A N 1
ATOM 729 C CA . LEU A 1 91 ? 10.015 -8.469 -10.262 1.00 96.81 91 LEU A CA 1
ATOM 730 C C . LEU A 1 91 ? 9.280 -7.135 -10.447 1.00 96.81 91 LEU A C 1
ATOM 732 O O . LEU A 1 91 ? 8.056 -7.110 -10.570 1.00 96.81 91 LEU A O 1
ATOM 736 N N . ALA A 1 92 ? 10.010 -6.024 -10.491 1.00 96.19 92 ALA A N 1
ATOM 737 C CA . ALA A 1 92 ? 9.461 -4.698 -10.740 1.00 96.19 92 ALA A CA 1
ATOM 738 C C . ALA A 1 92 ? 10.325 -3.925 -11.739 1.00 96.19 92 ALA A C 1
ATOM 740 O O . ALA A 1 92 ? 11.514 -4.185 -11.889 1.00 96.19 92 ALA A O 1
ATOM 741 N N . THR A 1 93 ? 9.723 -2.951 -12.412 1.00 95.44 93 THR A N 1
ATOM 742 C CA . THR A 1 93 ? 10.415 -2.067 -13.350 1.00 95.44 93 THR A CA 1
ATOM 743 C C . THR A 1 93 ? 9.844 -0.653 -13.289 1.00 95.44 93 THR A C 1
ATOM 745 O O . THR A 1 93 ? 8.688 -0.453 -12.899 1.00 95.44 93 THR A O 1
ATOM 748 N N . LEU A 1 94 ? 10.663 0.334 -13.651 1.00 93.38 94 LEU A N 1
ATOM 749 C CA . LEU A 1 94 ? 10.267 1.736 -13.740 1.00 93.38 94 LEU A CA 1
ATOM 750 C C . LEU A 1 94 ? 9.825 2.045 -15.174 1.00 93.38 94 LEU A C 1
ATOM 752 O O . LEU A 1 94 ? 10.604 1.897 -16.114 1.00 93.38 94 LEU A O 1
ATOM 756 N N . LYS A 1 95 ? 8.579 2.489 -15.338 1.00 90.12 95 LYS A N 1
ATOM 757 C CA . LYS A 1 95 ? 8.042 3.037 -16.591 1.00 90.12 95 LYS A CA 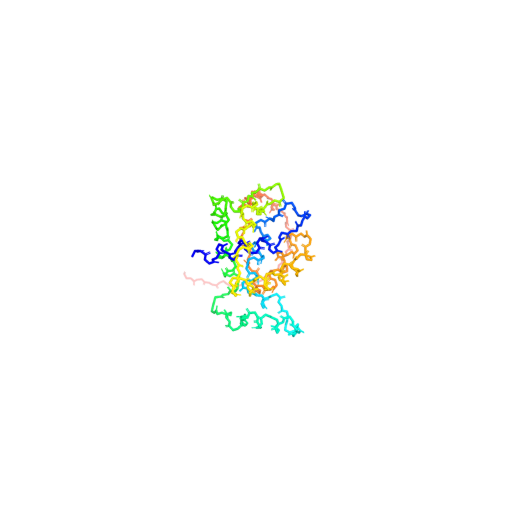1
ATOM 758 C C . LYS A 1 95 ? 7.804 4.539 -16.439 1.00 90.12 95 LYS A C 1
ATOM 760 O O . LYS A 1 95 ? 7.929 5.084 -15.346 1.00 90.12 95 LYS A O 1
ATOM 765 N N . THR A 1 96 ? 7.413 5.205 -17.524 1.00 8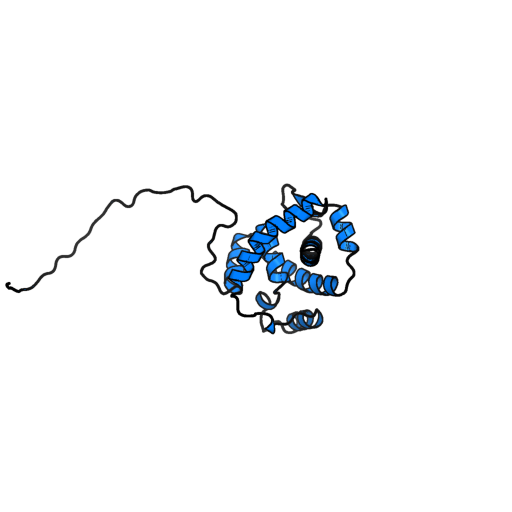5.31 96 THR A N 1
ATOM 766 C CA . THR A 1 96 ? 7.142 6.653 -17.549 1.00 85.31 96 THR A CA 1
ATOM 767 C C . THR A 1 96 ? 6.121 7.102 -16.495 1.00 85.31 96 THR A C 1
ATOM 769 O O . THR A 1 96 ? 6.237 8.208 -15.984 1.00 85.31 96 THR A O 1
ATOM 772 N N . GLY A 1 97 ? 5.158 6.249 -16.127 1.00 83.19 97 GLY A N 1
ATOM 773 C CA . GLY A 1 97 ? 4.173 6.538 -15.077 1.00 83.19 97 GLY A CA 1
ATOM 774 C C . GLY A 1 97 ? 4.557 6.085 -13.669 1.00 83.19 97 GLY A C 1
ATOM 775 O O . GLY A 1 97 ? 3.786 6.276 -12.735 1.00 83.19 97 GLY A O 1
ATOM 776 N N . GLY A 1 98 ? 5.732 5.479 -13.487 1.00 90.94 98 GLY A N 1
ATOM 777 C CA . GLY A 1 98 ? 6.220 5.006 -12.194 1.00 90.94 98 GLY A CA 1
ATOM 778 C C . GLY A 1 98 ? 6.483 3.503 -12.150 1.00 90.94 98 GLY A C 1
ATOM 779 O O . GLY A 1 98 ? 6.685 2.837 -13.168 1.00 90.94 98 GLY A O 1
ATOM 780 N N . TRP A 1 99 ? 6.529 2.966 -10.935 1.00 93.75 99 TRP A N 1
ATOM 781 C CA . TRP A 1 99 ? 6.874 1.573 -10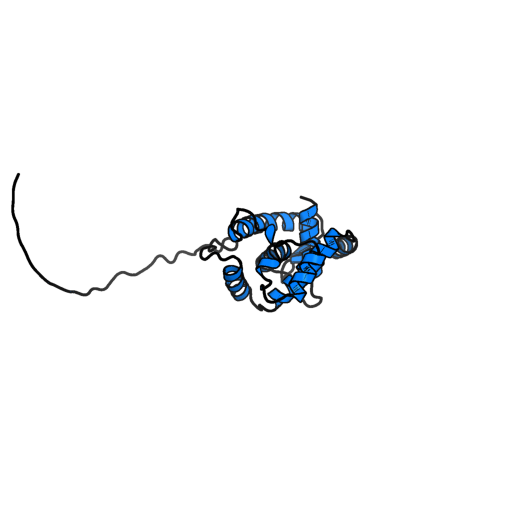.675 1.00 93.75 99 TRP A CA 1
ATOM 782 C C . TRP A 1 99 ? 5.720 0.638 -11.027 1.00 93.75 99 TRP A C 1
ATOM 784 O O . TRP A 1 99 ? 4.580 0.859 -10.620 1.00 93.75 99 TRP A O 1
ATOM 794 N N . CYS A 1 100 ? 6.018 -0.442 -11.741 1.00 94.69 100 CYS A N 1
ATOM 795 C CA . CYS A 1 100 ? 5.05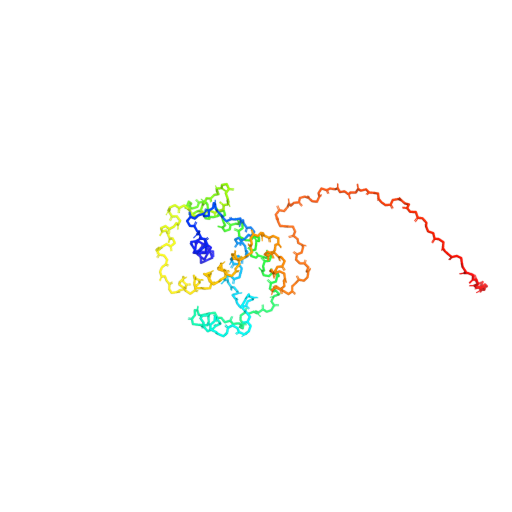5 -1.484 -12.084 1.00 94.69 100 CYS A CA 1
ATOM 796 C C . CYS A 1 100 ? 5.687 -2.873 -11.958 1.00 94.69 100 CYS A C 1
ATOM 798 O O . CYS A 1 100 ? 6.911 -3.009 -11.912 1.00 94.69 100 CYS A O 1
ATOM 800 N N . LEU A 1 101 ? 4.851 -3.909 -11.884 1.00 94.75 101 LEU A N 1
ATOM 801 C CA . LEU A 1 101 ? 5.326 -5.291 -11.897 1.00 94.75 101 LEU A CA 1
ATOM 802 C C . LEU A 1 101 ? 5.756 -5.700 -13.310 1.00 94.75 101 LEU A C 1
ATOM 804 O O . LEU A 1 101 ? 5.116 -5.340 -14.300 1.00 94.75 101 LEU A O 1
ATOM 808 N N . THR A 1 102 ? 6.820 -6.494 -13.396 1.00 95.56 102 THR A N 1
ATOM 809 C CA . THR A 1 102 ? 7.138 -7.251 -14.616 1.00 95.56 102 THR A CA 1
ATOM 810 C C . THR A 1 102 ? 6.163 -8.433 -14.754 1.00 95.56 102 THR A C 1
ATOM 812 O O . THR A 1 102 ? 5.506 -8.802 -13.773 1.00 95.56 102 THR A O 1
ATOM 815 N N . PRO A 1 103 ? 6.075 -9.099 -15.923 1.00 94.94 103 PRO A N 1
ATOM 816 C CA . PRO A 1 103 ? 5.304 -10.340 -16.047 1.00 94.94 103 PRO A CA 1
ATOM 817 C C . PRO A 1 103 ? 5.734 -11.408 -15.029 1.00 94.94 103 PRO A C 1
ATOM 819 O O . PRO A 1 103 ? 4.898 -12.086 -14.431 1.00 94.94 103 PRO A O 1
ATOM 822 N N . ARG A 1 104 ? 7.044 -11.505 -14.766 1.00 96.25 104 ARG A N 1
ATOM 823 C CA . ARG A 1 104 ? 7.606 -12.400 -13.751 1.00 96.25 104 ARG A CA 1
ATOM 824 C C . ARG A 1 104 ? 7.183 -12.002 -12.337 1.00 96.25 104 ARG A C 1
ATOM 826 O O . ARG A 1 104 ? 6.813 -12.871 -11.548 1.00 96.25 104 ARG A O 1
ATOM 833 N N . GLY A 1 105 ? 7.211 -10.709 -12.019 1.00 96.00 105 GLY A N 1
ATOM 834 C CA . GLY A 1 105 ? 6.737 -10.174 -10.744 1.00 96.00 105 GLY A CA 1
ATOM 835 C C . GLY A 1 105 ? 5.269 -10.481 -10.487 1.00 96.00 105 GLY A C 1
ATOM 836 O O . GLY A 1 105 ? 4.923 -10.950 -9.404 1.00 96.00 105 GLY A O 1
ATOM 837 N N . LEU A 1 106 ? 4.423 -10.291 -11.502 1.00 94.69 106 LEU A N 1
ATOM 838 C CA . LEU A 1 106 ? 3.002 -10.618 -11.432 1.00 94.69 106 LEU A CA 1
ATOM 839 C C . LEU A 1 106 ? 2.781 -12.115 -11.183 1.00 94.69 106 LEU A C 1
ATOM 841 O O . LEU A 1 106 ? 2.119 -12.467 -10.211 1.00 94.69 106 LEU A O 1
ATOM 845 N N . SER A 1 107 ? 3.410 -12.988 -11.978 1.00 95.31 107 SER A N 1
ATOM 846 C CA . SER A 1 107 ? 3.302 -14.442 -11.792 1.00 95.31 107 SER A CA 1
ATOM 847 C C . SER A 1 107 ? 3.801 -14.891 -10.413 1.00 95.31 107 SER A C 1
ATOM 849 O O . SER A 1 107 ? 3.182 -15.726 -9.755 1.00 95.31 107 SER A O 1
ATOM 851 N N . THR A 1 108 ? 4.890 -14.292 -9.921 1.00 95.38 108 THR A N 1
ATOM 852 C CA . THR A 1 108 ? 5.414 -14.572 -8.574 1.00 95.38 108 THR A CA 1
ATOM 853 C C . THR A 1 108 ? 4.407 -14.159 -7.499 1.00 95.38 108 THR A C 1
ATOM 855 O O . THR A 1 108 ? 4.181 -14.899 -6.545 1.00 95.38 108 THR A O 1
ATOM 858 N N . ALA A 1 109 ? 3.771 -12.995 -7.651 1.00 94.56 109 ALA A N 1
ATOM 859 C CA . ALA A 1 109 ? 2.751 -12.507 -6.728 1.00 94.56 109 ALA A CA 1
ATOM 860 C C . ALA A 1 109 ? 1.465 -13.353 -6.756 1.00 94.56 109 ALA A C 1
ATOM 862 O O . ALA A 1 109 ? 0.765 -13.436 -5.748 1.00 94.56 109 ALA A O 1
ATOM 863 N N . GLU A 1 110 ? 1.134 -13.968 -7.893 1.00 93.25 110 GLU A N 1
ATOM 864 C CA . GLU A 1 110 ? -0.008 -14.879 -8.048 1.00 93.25 110 GLU A CA 1
ATOM 865 C C . GLU A 1 110 ? 0.188 -16.205 -7.316 1.00 93.25 110 GLU A C 1
ATOM 867 O O . GLU A 1 110 ? -0.771 -16.744 -6.769 1.00 93.25 110 GLU A O 1
ATOM 872 N N . GLN A 1 111 ? 1.428 -16.685 -7.228 1.00 93.88 111 GLN A N 1
ATOM 873 C CA . GLN A 1 111 ? 1.777 -17.917 -6.514 1.00 93.88 111 GLN A CA 1
ATOM 874 C C . GLN A 1 111 ? 1.750 -17.760 -4.982 1.00 93.88 111 GLN A C 1
ATOM 876 O O . GLN A 1 111 ? 1.814 -18.747 -4.252 1.00 93.88 111 GLN A O 1
ATOM 881 N N . MET A 1 112 ? 1.641 -16.531 -4.469 1.00 92.12 112 MET A N 1
ATOM 882 C CA . MET A 1 112 ? 1.583 -16.250 -3.033 1.00 92.12 112 MET A CA 1
ATOM 883 C C . MET A 1 112 ? 0.162 -16.472 -2.498 1.00 92.12 112 MET A C 1
ATOM 885 O O . MET A 1 112 ? -0.638 -15.542 -2.408 1.00 92.12 112 MET A O 1
ATOM 889 N N . THR A 1 113 ? -0.139 -17.714 -2.121 1.00 89.44 113 THR A N 1
ATOM 890 C CA . THR A 1 113 ? -1.466 -18.153 -1.642 1.00 89.44 113 THR A CA 1
ATOM 891 C C . THR A 1 113 ? -1.535 -18.385 -0.132 1.00 89.44 113 THR A C 1
ATOM 893 O O . THR A 1 113 ? -2.529 -18.879 0.391 1.00 89.44 113 THR A O 1
ATOM 896 N N . ALA A 1 114 ? -0.472 -18.053 0.601 1.00 91.19 114 ALA A N 1
ATOM 897 C CA . ALA A 1 114 ? -0.452 -18.220 2.047 1.00 91.19 114 ALA A CA 1
ATOM 898 C C . ALA A 1 114 ? -1.511 -17.335 2.731 1.00 91.19 114 ALA A C 1
ATOM 900 O O . ALA A 1 114 ? -1.739 -16.201 2.314 1.00 91.19 114 ALA A O 1
ATOM 901 N N . LEU A 1 115 ? -2.080 -17.801 3.848 1.00 89.00 115 LEU A N 1
ATOM 902 C CA . LEU A 1 115 ? -3.119 -17.069 4.590 1.00 89.00 115 LEU A CA 1
ATOM 903 C C . LEU A 1 115 ? -2.714 -15.618 4.919 1.00 89.00 115 LEU A C 1
ATOM 905 O O . LEU A 1 115 ? -3.506 -14.694 4.752 1.00 89.00 115 LEU A O 1
ATOM 909 N N . TYR A 1 116 ? -1.457 -15.391 5.317 1.00 86.69 116 TYR A N 1
ATOM 910 C CA . TYR A 1 116 ? -0.960 -14.041 5.608 1.00 86.69 116 TYR A CA 1
ATOM 911 C C . TYR A 1 116 ? -0.970 -13.122 4.372 1.00 86.69 116 TYR A C 1
ATOM 913 O O . TYR A 1 116 ? -1.114 -11.906 4.507 1.00 86.69 116 TYR A O 1
ATOM 921 N N . ALA A 1 117 ? -0.803 -13.683 3.169 1.00 92.56 117 ALA A N 1
ATOM 922 C CA . ALA A 1 117 ? -0.848 -12.936 1.919 1.00 92.56 117 ALA A CA 1
ATOM 923 C C . ALA A 1 117 ? -2.277 -12.457 1.650 1.00 92.56 117 ALA A C 1
ATOM 925 O O . ALA A 1 117 ? -2.479 -11.286 1.340 1.00 92.56 117 ALA A O 1
ATOM 926 N N . GLU A 1 118 ? -3.276 -13.319 1.848 1.00 91.94 118 GLU A N 1
ATOM 927 C CA . GLU A 1 118 ? -4.692 -12.962 1.704 1.00 91.94 118 GLU A CA 1
ATOM 928 C C . GLU A 1 118 ? -5.139 -11.914 2.727 1.00 91.94 118 GLU A C 1
ATOM 930 O O . GLU A 1 118 ? -5.805 -10.932 2.377 1.00 91.94 118 GLU A O 1
ATOM 935 N N . GLN A 1 119 ? -4.717 -12.084 3.981 1.00 93.31 119 GLN A N 1
ATOM 936 C CA . GLN A 1 119 ? -4.940 -11.124 5.060 1.00 93.31 119 GLN A CA 1
ATOM 937 C C . GLN A 1 119 ? -4.363 -9.750 4.703 1.00 93.31 119 GLN A C 1
ATOM 939 O O . GLN A 1 119 ? -5.078 -8.744 4.710 1.00 93.31 119 GLN A O 1
ATOM 944 N N . TYR A 1 120 ? -3.093 -9.708 4.288 1.00 94.81 120 TYR A N 1
ATOM 945 C CA . TYR A 1 120 ? -2.442 -8.473 3.864 1.00 94.81 120 TYR A CA 1
ATOM 946 C C . TYR A 1 120 ? -3.126 -7.842 2.642 1.00 94.81 120 TYR A C 1
ATOM 948 O O . TYR A 1 120 ? -3.431 -6.649 2.654 1.00 94.81 120 TYR A O 1
ATOM 956 N N . MET A 1 121 ? -3.435 -8.629 1.606 1.00 95.38 121 MET A N 1
ATOM 957 C CA . MET A 1 121 ? -4.127 -8.147 0.405 1.00 95.38 121 MET A CA 1
ATOM 958 C C . MET A 1 121 ? -5.528 -7.605 0.709 1.00 95.38 121 MET A C 1
ATOM 960 O O . MET A 1 121 ? -6.032 -6.756 -0.026 1.00 95.38 121 MET A O 1
ATOM 964 N N . THR A 1 122 ? -6.188 -8.085 1.765 1.00 95.50 122 THR A N 1
ATOM 965 C CA . THR A 1 122 ? -7.483 -7.555 2.213 1.00 95.50 122 THR A CA 1
ATOM 966 C C . THR A 1 122 ? -7.338 -6.129 2.740 1.00 95.50 122 THR A C 1
ATOM 968 O O . THR A 1 122 ? -8.039 -5.233 2.264 1.00 95.50 122 THR A O 1
ATOM 971 N N . ALA A 1 123 ? -6.370 -5.882 3.626 1.00 95.88 123 ALA A N 1
ATOM 972 C CA . ALA A 1 123 ? -6.063 -4.528 4.085 1.00 95.88 123 ALA A CA 1
ATOM 973 C C . ALA A 1 123 ? -5.566 -3.630 2.941 1.00 95.88 123 ALA A C 1
ATOM 975 O O . ALA A 1 123 ? -6.031 -2.498 2.801 1.00 95.88 123 ALA A O 1
ATOM 976 N N . ALA A 1 124 ? -4.693 -4.149 2.072 1.00 96.56 124 ALA A N 1
ATOM 977 C CA . ALA A 1 124 ? -4.172 -3.405 0.932 1.00 96.56 124 ALA A CA 1
ATOM 978 C C . ALA A 1 124 ? -5.281 -2.953 -0.027 1.00 96.56 124 ALA A C 1
ATOM 980 O O . ALA A 1 124 ? -5.318 -1.786 -0.407 1.00 96.56 124 ALA A O 1
ATOM 981 N N . ARG A 1 125 ? -6.239 -3.826 -0.372 1.00 96.50 125 ARG A N 1
ATOM 982 C CA . ARG A 1 125 ? -7.361 -3.475 -1.267 1.00 96.50 125 ARG A CA 1
ATOM 983 C C . ARG A 1 125 ? -8.213 -2.344 -0.701 1.00 96.50 125 ARG A C 1
ATOM 985 O O . ARG A 1 125 ? -8.613 -1.442 -1.435 1.00 96.50 125 ARG A O 1
ATOM 992 N N . LEU A 1 126 ? -8.481 -2.391 0.600 1.00 95.81 126 LEU A N 1
ATOM 993 C CA . LEU A 1 126 ? -9.240 -1.370 1.314 1.00 95.81 126 LEU A CA 1
ATOM 994 C C . LEU A 1 126 ? -8.504 -0.026 1.284 1.00 95.81 126 LEU A C 1
ATOM 996 O O . LEU A 1 126 ? -9.084 0.992 0.898 1.00 95.81 126 LEU A O 1
ATOM 1000 N N . VAL A 1 127 ? -7.220 -0.035 1.641 1.00 95.81 127 VAL A N 1
ATOM 1001 C CA . VAL A 1 127 ? -6.371 1.160 1.686 1.00 95.81 127 VAL A CA 1
ATOM 1002 C C . VAL A 1 127 ? -6.199 1.762 0.296 1.00 95.81 127 VAL A C 1
ATOM 1004 O O . VAL A 1 127 ? -6.476 2.946 0.119 1.00 95.81 127 VAL A O 1
ATOM 1007 N N . VAL A 1 128 ? -5.824 0.961 -0.704 1.00 95.25 128 VAL A N 1
ATOM 1008 C CA . VAL A 1 128 ? -5.663 1.412 -2.094 1.00 95.25 128 VAL A CA 1
ATOM 1009 C C . VAL A 1 128 ? -6.957 2.042 -2.597 1.00 95.25 128 VAL A C 1
ATOM 1011 O O . VAL A 1 128 ? -6.932 3.180 -3.057 1.00 95.25 128 VAL A O 1
ATOM 1014 N N . ARG A 1 129 ? -8.110 1.378 -2.423 1.00 94.19 129 ARG A N 1
ATOM 1015 C CA . ARG A 1 129 ? -9.415 1.921 -2.838 1.00 94.19 129 ARG A CA 1
ATOM 1016 C C . ARG A 1 129 ? -9.739 3.250 -2.156 1.00 94.19 129 ARG A C 1
ATOM 1018 O O . ARG A 1 129 ? -10.297 4.146 -2.789 1.00 94.19 129 ARG A O 1
ATOM 1025 N N . ARG A 1 130 ? -9.425 3.387 -0.867 1.00 93.75 130 ARG A N 1
ATOM 1026 C CA . ARG A 1 130 ? -9.673 4.625 -0.119 1.00 93.75 130 ARG A CA 1
ATOM 1027 C C . ARG A 1 130 ? -8.778 5.759 -0.601 1.00 93.75 130 ARG A C 1
ATOM 1029 O O . ARG A 1 130 ? -9.271 6.858 -0.837 1.00 93.75 130 ARG A O 1
ATOM 1036 N N . LEU A 1 131 ? -7.486 5.495 -0.752 1.00 93.94 131 LEU A N 1
ATOM 1037 C CA . LEU A 1 131 ? -6.499 6.509 -1.107 1.00 93.94 131 LEU A CA 1
ATOM 1038 C C . LEU A 1 131 ? -6.515 6.847 -2.611 1.00 93.94 131 LEU A C 1
ATOM 1040 O O . LEU A 1 131 ? -6.161 7.962 -2.981 1.00 93.94 131 LEU A O 1
ATOM 1044 N N . ALA A 1 132 ? -6.997 5.951 -3.478 1.00 91.25 132 ALA A N 1
ATOM 1045 C CA . ALA A 1 132 ? -7.204 6.219 -4.907 1.00 91.25 132 ALA A CA 1
ATOM 1046 C C . ALA A 1 132 ? -8.196 7.369 -5.174 1.00 91.25 132 ALA A C 1
ATOM 1048 O O . ALA A 1 132 ? -8.173 7.971 -6.243 1.00 91.25 132 ALA A O 1
ATOM 1049 N N . ARG A 1 133 ? -9.031 7.738 -4.190 1.00 92.00 133 ARG A N 1
ATOM 1050 C CA . ARG A 1 133 ? -9.920 8.911 -4.274 1.00 92.00 133 ARG A CA 1
ATOM 1051 C C . ARG A 1 133 ? -9.151 10.236 -4.368 1.00 92.00 133 ARG A C 1
ATOM 1053 O O . ARG A 1 133 ? -9.699 11.221 -4.859 1.00 92.00 133 ARG A O 1
ATOM 1060 N N . PHE A 1 134 ? -7.894 10.273 -3.919 1.00 91.19 134 PHE A N 1
ATOM 1061 C CA . PHE A 1 134 ? -7.031 11.447 -4.027 1.00 91.19 134 PHE A CA 1
ATOM 1062 C C . PHE A 1 134 ? -6.304 11.442 -5.373 1.00 91.19 134 PHE A C 1
ATOM 1064 O O . PHE A 1 134 ? -5.356 10.679 -5.578 1.00 91.19 134 PHE A O 1
ATOM 1071 N N . ARG A 1 135 ? -6.739 12.328 -6.279 1.00 84.69 135 ARG A N 1
ATOM 1072 C CA . ARG A 1 135 ? -6.204 12.441 -7.649 1.00 84.69 135 ARG A CA 1
ATOM 1073 C C . ARG A 1 135 ? -4.764 12.950 -7.729 1.00 84.69 135 ARG A C 1
ATOM 1075 O O . ARG A 1 135 ? -4.112 12.716 -8.734 1.00 84.69 135 ARG A O 1
ATOM 1082 N N . ASN A 1 136 ? -4.275 13.650 -6.706 1.00 86.88 136 ASN A N 1
ATOM 1083 C CA . ASN A 1 136 ? -2.898 14.136 -6.648 1.00 86.88 136 ASN A CA 1
ATOM 1084 C C . ASN A 1 136 ? -2.236 13.772 -5.315 1.00 86.88 136 ASN A C 1
ATOM 1086 O O . ASN A 1 136 ? -2.912 13.540 -4.305 1.00 86.88 136 ASN A O 1
ATOM 1090 N N . ASP A 1 137 ? -0.907 13.714 -5.332 1.00 87.94 137 ASP A N 1
ATOM 1091 C CA . ASP A 1 137 ? -0.113 13.311 -4.171 1.00 87.94 137 ASP A CA 1
ATOM 1092 C C . ASP A 1 137 ? -0.115 14.391 -3.082 1.00 87.94 137 ASP A C 1
ATOM 1094 O O . ASP A 1 137 ? -0.154 14.067 -1.902 1.00 87.94 137 ASP A O 1
ATOM 1098 N N . THR A 1 138 ? -0.249 15.672 -3.436 1.00 88.38 138 THR A N 1
ATOM 1099 C CA . THR A 1 138 ? -0.346 16.774 -2.462 1.00 88.38 138 THR A CA 1
ATOM 1100 C C . THR A 1 138 ? -1.585 16.675 -1.559 1.00 88.38 138 THR A C 1
ATOM 1102 O O . THR A 1 138 ? -1.513 16.912 -0.350 1.00 88.38 138 THR A O 1
ATOM 1105 N N . ALA A 1 139 ? -2.750 16.332 -2.116 1.00 89.94 139 ALA A N 1
ATOM 1106 C CA . ALA A 1 139 ? -3.979 16.133 -1.352 1.00 89.94 139 ALA A CA 1
ATOM 1107 C C . ALA A 1 139 ? -3.886 14.876 -0.485 1.00 89.94 139 ALA A C 1
ATOM 1109 O O . ALA A 1 139 ? -4.281 14.918 0.682 1.00 89.94 139 ALA A O 1
ATOM 1110 N N . LEU A 1 140 ? -3.308 13.800 -1.028 1.00 91.88 140 LEU A N 1
ATOM 1111 C CA . LEU A 1 140 ? -3.039 12.581 -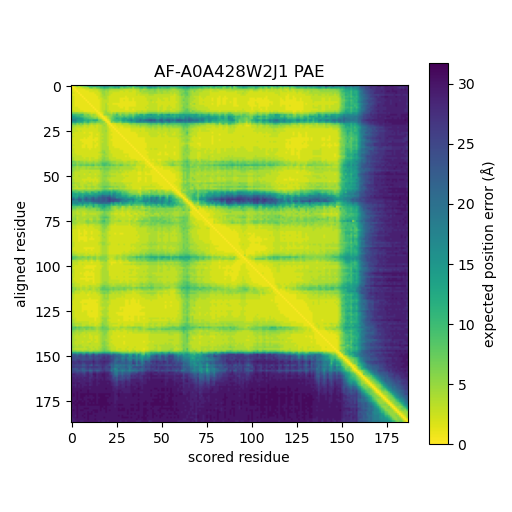0.274 1.00 91.88 140 LEU A CA 1
ATOM 1112 C C . LEU A 1 140 ? -2.095 12.852 0.906 1.00 91.88 140 LEU A C 1
ATOM 1114 O O . LEU A 1 140 ? -2.401 12.461 2.028 1.00 91.88 140 LEU A O 1
ATOM 1118 N N . ALA A 1 141 ? -1.003 13.580 0.685 1.00 89.50 141 ALA A N 1
ATOM 1119 C CA . ALA A 1 141 ? -0.031 13.934 1.711 1.00 89.50 141 ALA A CA 1
ATOM 1120 C C . ALA A 1 141 ? -0.667 14.757 2.837 1.00 89.50 141 ALA A C 1
ATOM 1122 O O . ALA A 1 141 ? -0.452 14.481 4.019 1.00 89.50 141 ALA A O 1
ATOM 1123 N N . ARG A 1 142 ? -1.507 15.737 2.490 1.00 89.44 142 ARG A N 1
ATOM 1124 C CA . ARG A 1 142 ? -2.258 16.533 3.468 1.00 89.44 142 ARG A CA 1
ATOM 1125 C C . ARG A 1 142 ? -3.223 15.679 4.290 1.00 89.44 142 ARG A C 1
ATOM 1127 O O . ARG A 1 142 ? -3.263 15.841 5.507 1.00 89.44 142 ARG A O 1
ATOM 1134 N N . GLN A 1 143 ? -3.952 14.757 3.662 1.00 91.56 143 GLN A N 1
ATOM 1135 C CA . GLN A 1 143 ? -4.826 13.836 4.389 1.00 91.56 143 GLN A CA 1
ATOM 1136 C C . GLN A 1 143 ? -4.022 12.884 5.287 1.00 91.56 143 GLN A C 1
ATOM 1138 O O . GLN A 1 143 ? -4.381 12.663 6.443 1.00 91.56 143 GLN A O 1
ATOM 1143 N N . ALA A 1 144 ? -2.903 12.361 4.786 1.00 89.31 144 ALA A N 1
ATOM 1144 C CA . ALA A 1 144 ? -2.027 11.475 5.537 1.00 89.31 144 ALA A CA 1
ATOM 1145 C C . ALA A 1 144 ? -1.492 12.145 6.808 1.00 89.31 144 ALA A C 1
ATOM 1147 O O . ALA A 1 144 ? -1.451 11.501 7.852 1.00 89.31 144 ALA A O 1
ATOM 1148 N N . ARG A 1 145 ? -1.165 13.445 6.768 1.00 84.69 145 ARG A N 1
ATOM 1149 C CA . ARG A 1 145 ? -0.766 14.210 7.967 1.00 84.69 145 ARG A CA 1
ATOM 1150 C C . ARG A 1 145 ? -1.845 14.209 9.050 1.00 84.69 145 ARG A C 1
ATOM 1152 O O . ARG A 1 145 ? -1.520 14.046 10.223 1.00 84.69 145 ARG A O 1
ATOM 1159 N N . GLN A 1 146 ? -3.117 14.337 8.666 1.00 86.88 146 GLN A N 1
ATOM 1160 C CA . GLN A 1 146 ? -4.231 14.284 9.619 1.00 86.88 146 GLN A CA 1
ATOM 1161 C C . GLN A 1 146 ? -4.331 12.905 10.285 1.00 86.88 146 GLN A C 1
ATOM 1163 O O . GLN A 1 146 ? -4.485 12.818 11.501 1.00 86.88 146 GLN A O 1
ATOM 1168 N N . TRP A 1 147 ? -4.183 11.827 9.509 1.00 88.56 147 TRP A N 1
ATOM 1169 C CA . TRP A 1 147 ? -4.210 10.456 10.033 1.00 88.56 147 TRP A CA 1
ATOM 1170 C C . TRP A 1 147 ? -3.010 10.126 10.920 1.00 88.56 147 TRP A C 1
ATOM 1172 O O . TRP A 1 147 ? -3.159 9.452 11.936 1.00 88.56 147 TRP A O 1
ATOM 1182 N N . LEU A 1 148 ? -1.825 10.622 10.562 1.00 83.38 148 LEU A N 1
ATOM 1183 C CA . LEU A 1 148 ? -0.596 10.396 11.322 1.00 83.38 148 LEU A CA 1
ATOM 1184 C C . LEU A 1 148 ? -0.538 11.213 12.623 1.00 83.38 148 LEU A C 1
ATOM 1186 O O . LEU A 1 148 ? 0.310 10.934 13.471 1.00 83.38 148 LEU A O 1
ATOM 1190 N N . ARG A 1 149 ? -1.442 12.193 12.794 1.00 72.94 149 ARG A N 1
ATOM 1191 C CA . ARG A 1 149 ? -1.499 13.111 13.946 1.00 72.94 149 ARG A CA 1
ATOM 1192 C C . ARG A 1 149 ? -0.154 13.802 14.224 1.00 72.94 149 ARG A C 1
ATOM 1194 O O . ARG A 1 149 ? 0.165 14.102 15.369 1.00 72.94 149 ARG A O 1
ATOM 1201 N N . GLU A 1 150 ? 0.630 14.063 13.177 1.00 59.75 150 GLU A N 1
ATOM 1202 C CA . GLU A 1 150 ? 1.932 14.730 13.268 1.00 59.75 150 GLU A CA 1
ATOM 1203 C C . GLU A 1 150 ? 1.935 16.029 12.442 1.00 59.75 150 GLU A C 1
ATOM 1205 O O . GLU A 1 150 ? 1.926 15.974 11.208 1.00 59.75 150 GLU A O 1
ATOM 1210 N N . PRO A 1 151 ? 1.989 17.208 13.094 1.00 46.94 151 PRO A N 1
ATOM 1211 C CA . PRO A 1 151 ? 2.089 18.501 12.410 1.00 46.94 151 PRO A CA 1
ATOM 1212 C C . PRO A 1 151 ? 3.440 18.743 11.711 1.00 46.94 151 PRO A C 1
ATOM 1214 O O . PRO A 1 151 ? 3.547 19.661 10.905 1.00 46.94 151 PRO A O 1
ATOM 1217 N N . GLY A 1 152 ? 4.473 17.950 12.023 1.00 48.62 152 GLY A N 1
ATOM 1218 C CA . GLY A 1 152 ? 5.875 18.279 11.735 1.00 48.62 152 GLY A CA 1
ATOM 1219 C C . GLY A 1 152 ? 6.593 17.407 10.706 1.00 48.62 152 GLY A C 1
ATOM 1220 O O . GLY A 1 152 ? 7.804 17.541 10.568 1.00 48.62 152 GLY A O 1
ATOM 1221 N N . LEU A 1 153 ? 5.911 16.523 9.966 1.00 49.53 153 LEU A N 1
ATOM 1222 C CA . LEU A 1 153 ? 6.574 15.674 8.963 1.00 49.53 153 LEU A CA 1
ATOM 1223 C C . LEU A 1 153 ? 6.853 16.433 7.645 1.00 49.53 153 LEU A C 1
ATOM 1225 O O . LEU A 1 153 ? 6.528 15.979 6.547 1.00 49.53 153 LEU A O 1
ATOM 1229 N N . ILE A 1 154 ? 7.429 17.629 7.772 1.00 49.34 154 ILE A N 1
ATOM 1230 C CA . ILE A 1 154 ? 8.172 18.314 6.719 1.00 49.34 154 ILE A CA 1
ATOM 1231 C C . ILE A 1 154 ? 9.601 17.802 6.849 1.00 49.34 154 ILE A C 1
ATOM 1233 O O . ILE A 1 154 ? 10.373 18.275 7.670 1.00 49.34 154 ILE A O 1
ATOM 1237 N N . LEU A 1 155 ? 9.942 16.786 6.071 1.00 44.47 155 LEU A N 1
ATOM 1238 C CA . LEU A 1 155 ? 11.332 16.511 5.738 1.00 44.47 155 LEU A CA 1
ATOM 1239 C C . LEU A 1 155 ? 11.317 15.813 4.392 1.00 44.47 155 LEU A C 1
ATOM 1241 O O . LEU A 1 155 ? 11.007 14.618 4.284 1.00 44.47 155 LEU A O 1
ATOM 1245 N N . ASP A 1 156 ? 11.509 16.678 3.402 1.00 50.72 156 ASP A N 1
ATOM 1246 C CA . ASP A 1 156 ? 12.165 16.432 2.131 1.00 50.72 156 ASP A CA 1
ATOM 1247 C C . ASP A 1 156 ? 11.814 15.079 1.501 1.00 50.72 156 ASP A C 1
ATOM 1249 O O . ASP A 1 156 ? 12.387 14.022 1.785 1.00 50.72 156 ASP A O 1
ATOM 1253 N N . LEU A 1 157 ? 10.767 15.124 0.682 1.00 51.16 157 LEU A N 1
ATOM 1254 C CA . LEU A 1 157 ? 10.192 14.008 -0.059 1.00 51.16 157 LEU A CA 1
ATOM 1255 C C . LEU A 1 157 ? 11.102 13.628 -1.239 1.00 51.16 157 LEU A C 1
ATOM 1257 O O . LEU A 1 157 ? 10.636 13.621 -2.362 1.00 51.16 157 LEU A O 1
ATOM 1261 N N . TYR A 1 158 ? 12.364 13.269 -0.980 1.00 49.66 158 TYR A N 1
ATOM 1262 C CA . TYR A 1 158 ? 13.376 12.819 -1.959 1.00 49.66 158 TYR A CA 1
ATOM 1263 C C . TYR A 1 158 ? 14.408 13.849 -2.456 1.00 49.66 158 TYR A C 1
ATOM 1265 O O . TYR A 1 158 ? 15.047 13.589 -3.471 1.00 49.66 158 TYR A O 1
ATOM 1273 N N . GLY A 1 159 ? 14.678 14.936 -1.726 1.00 41.19 159 GLY A N 1
ATOM 1274 C CA . GLY A 1 159 ? 15.769 15.849 -2.080 1.00 41.19 159 GLY A CA 1
ATOM 1275 C C . GLY A 1 159 ? 15.370 16.807 -3.194 1.00 41.19 159 GLY A C 1
ATOM 1276 O O . GLY A 1 159 ? 16.081 16.939 -4.188 1.00 41.19 159 GLY A O 1
ATOM 1277 N N . ALA A 1 160 ? 14.231 17.482 -3.033 1.00 34.41 160 ALA A N 1
ATOM 1278 C CA . ALA A 1 160 ? 14.045 18.729 -3.756 1.00 34.41 160 ALA A CA 1
ATOM 1279 C C . ALA A 1 160 ? 14.948 19.739 -3.049 1.00 34.41 160 ALA A C 1
ATOM 1281 O O . ALA A 1 160 ? 14.616 20.213 -1.963 1.00 34.41 160 ALA A O 1
ATOM 1282 N N . THR A 1 161 ? 16.123 19.999 -3.628 1.00 33.81 161 THR A N 1
ATOM 1283 C CA . THR A 1 161 ? 16.990 21.097 -3.207 1.00 33.81 161 THR A CA 1
ATOM 1284 C C . THR A 1 161 ? 16.112 22.317 -2.993 1.00 33.81 161 THR A C 1
ATOM 1286 O O . THR A 1 161 ? 15.420 22.747 -3.919 1.00 33.81 161 THR A O 1
ATOM 1289 N N . VAL A 1 162 ? 16.119 22.845 -1.772 1.00 36.78 162 VAL A N 1
ATOM 1290 C CA . VAL A 1 162 ? 15.687 24.213 -1.527 1.00 36.78 162 VAL A CA 1
ATOM 1291 C C . VAL A 1 162 ? 16.660 25.047 -2.350 1.00 36.78 162 VAL A C 1
ATOM 1293 O O . VAL A 1 162 ? 17.799 25.251 -1.942 1.00 36.78 162 VAL A O 1
ATOM 1296 N N . ALA A 1 163 ? 16.273 25.369 -3.585 1.00 35.66 163 ALA A N 1
ATOM 1297 C CA . ALA A 1 163 ? 16.964 26.379 -4.352 1.00 35.66 163 ALA A CA 1
ATOM 1298 C C . ALA A 1 163 ? 16.861 27.645 -3.508 1.00 35.66 163 ALA A C 1
ATOM 1300 O O . ALA A 1 163 ? 15.770 28.031 -3.084 1.00 35.66 163 ALA A O 1
ATOM 1301 N N . GLU A 1 164 ? 18.027 28.169 -3.164 1.00 44.78 164 GLU A N 1
ATOM 1302 C CA . GLU A 1 164 ? 18.209 29.415 -2.451 1.00 44.78 164 GLU A CA 1
ATOM 1303 C C . GLU A 1 164 ? 17.319 30.496 -3.069 1.00 44.78 164 GLU A C 1
ATOM 1305 O O . GLU A 1 164 ? 17.518 30.897 -4.210 1.00 44.78 164 GLU A O 1
ATOM 1310 N N . GLU A 1 165 ? 16.370 30.997 -2.290 1.00 34.75 165 GLU A N 1
ATOM 1311 C CA . GLU A 1 165 ? 15.984 32.401 -2.365 1.00 34.75 165 GLU A CA 1
ATOM 1312 C C . GLU A 1 165 ? 16.296 32.999 -0.995 1.00 34.75 165 GLU A C 1
ATOM 1314 O O . GLU A 1 165 ? 15.441 33.226 -0.141 1.00 34.75 165 GLU A O 1
ATOM 1319 N N . ALA A 1 166 ? 17.595 33.185 -0.766 1.00 38.44 166 ALA A N 1
ATOM 1320 C CA . ALA A 1 166 ? 18.019 34.414 -0.134 1.00 38.44 166 ALA A CA 1
ATOM 1321 C C . ALA A 1 166 ? 17.776 35.516 -1.170 1.00 38.44 166 ALA A C 1
ATOM 1323 O O . ALA A 1 166 ? 18.503 35.558 -2.154 1.00 38.44 166 ALA A O 1
ATOM 1324 N N . ASP A 1 167 ? 16.746 36.342 -0.990 1.00 31.97 167 ASP A N 1
ATOM 1325 C CA . ASP A 1 167 ? 16.986 37.778 -0.859 1.00 31.97 167 ASP A CA 1
ATOM 1326 C C . ASP A 1 167 ? 15.753 38.579 -0.407 1.00 31.97 167 ASP A C 1
ATOM 1328 O O . ASP A 1 167 ? 14.604 38.219 -0.649 1.00 31.97 167 ASP A O 1
ATOM 1332 N N . GLU A 1 168 ? 16.071 39.712 0.218 1.00 37.56 168 GLU A N 1
ATOM 1333 C CA . GLU A 1 168 ? 15.285 40.945 0.296 1.00 37.56 168 GLU A CA 1
ATOM 1334 C C . GLU A 1 168 ? 14.010 40.990 1.160 1.00 37.56 168 GLU A C 1
ATOM 1336 O O . GLU A 1 168 ? 12.875 41.038 0.692 1.00 37.56 168 GLU A O 1
ATOM 1341 N N . SER A 1 169 ? 14.212 41.259 2.455 1.00 35.78 169 SER A N 1
ATOM 1342 C CA . SER A 1 169 ? 13.395 42.285 3.123 1.00 35.78 169 SER A CA 1
ATOM 1343 C C . SER A 1 169 ? 14.282 43.309 3.838 1.00 35.78 169 SER A C 1
ATOM 1345 O O . SER A 1 169 ? 14.359 43.374 5.067 1.00 35.78 169 SER A O 1
ATOM 1347 N N . SER A 1 170 ? 14.983 44.102 3.028 1.00 36.12 170 SER A N 1
ATOM 1348 C CA . SER A 1 170 ? 15.467 45.431 3.397 1.00 36.12 170 SER A CA 1
ATOM 1349 C C . SER A 1 170 ? 14.310 46.432 3.278 1.00 36.12 170 SER A C 1
ATOM 1351 O O . SER A 1 170 ? 13.720 46.561 2.209 1.00 36.12 170 SER A O 1
ATOM 1353 N N . GLY A 1 171 ? 14.021 47.155 4.368 1.00 29.94 171 GLY A N 1
ATOM 1354 C CA . GLY A 1 171 ? 13.133 48.328 4.409 1.00 29.94 171 GLY A CA 1
ATOM 1355 C C . GLY A 1 171 ? 11.630 47.999 4.503 1.00 29.94 171 GLY A C 1
ATOM 1356 O O . GLY A 1 171 ? 11.134 47.126 3.815 1.00 29.94 171 GLY A O 1
ATOM 1357 N N . ILE A 1 172 ? 10.797 48.649 5.321 1.00 35.44 172 ILE A N 1
ATOM 1358 C CA . ILE A 1 172 ? 10.786 50.051 5.751 1.00 35.44 172 ILE A CA 1
ATOM 1359 C C . ILE A 1 172 ? 10.014 50.203 7.083 1.00 35.44 172 ILE A C 1
ATOM 1361 O O . ILE A 1 172 ? 9.043 49.504 7.355 1.00 35.44 172 ILE A O 1
ATOM 1365 N N . ALA A 1 173 ? 10.491 51.177 7.863 1.00 35.88 173 ALA A N 1
ATOM 1366 C CA . ALA A 1 173 ? 9.980 51.837 9.069 1.00 35.88 173 ALA A CA 1
ATOM 1367 C C . ALA A 1 173 ? 8.456 51.896 9.327 1.00 35.88 173 ALA A C 1
ATOM 1369 O O . ALA A 1 173 ? 7.668 52.059 8.403 1.00 35.88 173 ALA A O 1
ATOM 1370 N N . SER A 1 174 ? 8.068 52.010 10.611 1.00 33.75 174 SER A N 1
ATOM 1371 C CA . SER A 1 174 ? 7.550 53.281 11.172 1.00 33.75 174 SER A CA 1
ATOM 1372 C C . SER A 1 174 ? 7.181 53.177 12.667 1.00 33.75 174 SER A C 1
ATOM 1374 O O . SER A 1 174 ? 6.218 52.521 13.044 1.00 33.75 174 SER A O 1
ATOM 1376 N N . ASN A 1 175 ? 7.952 53.896 13.491 1.00 33.09 175 ASN A N 1
ATOM 1377 C CA . ASN A 1 175 ? 7.485 54.910 14.447 1.00 33.09 175 ASN A CA 1
ATOM 1378 C C . ASN A 1 175 ? 6.439 54.532 15.528 1.00 33.09 175 ASN A C 1
ATOM 1380 O O . ASN A 1 175 ? 5.246 54.438 15.240 1.00 33.09 175 ASN A O 1
ATOM 1384 N N . ARG A 1 176 ? 6.847 54.565 16.810 1.00 36.25 176 ARG A N 1
ATOM 1385 C CA . ARG A 1 176 ? 6.202 55.458 17.795 1.00 36.25 176 ARG A CA 1
ATOM 1386 C C . ARG A 1 176 ? 6.992 55.646 19.093 1.00 36.25 176 ARG A C 1
ATOM 1388 O O . ARG A 1 176 ? 7.250 54.730 19.860 1.00 36.25 176 ARG A O 1
ATOM 1395 N N . HIS A 1 177 ? 7.303 56.917 19.274 1.00 34.91 177 HIS A N 1
ATOM 1396 C CA . HIS A 1 177 ? 7.711 57.674 20.442 1.00 34.91 177 HIS A CA 1
ATOM 1397 C C . HIS A 1 177 ? 6.715 57.587 21.617 1.00 34.91 177 HIS A C 1
ATOM 1399 O O . HIS A 1 177 ? 5.539 57.855 21.396 1.00 34.91 177 HIS A O 1
ATOM 1405 N N . THR A 1 178 ? 7.213 57.279 22.822 1.00 38.00 178 THR A N 1
ATOM 1406 C CA . THR A 1 178 ? 6.792 57.717 24.184 1.00 38.00 178 THR A CA 1
ATOM 1407 C C . THR A 1 178 ? 7.728 56.965 25.148 1.00 38.00 178 THR A C 1
ATOM 1409 O O . THR A 1 178 ? 7.747 55.743 25.100 1.00 38.00 178 THR A O 1
ATOM 1412 N N . GLY A 1 179 ? 8.636 57.553 25.926 1.00 29.97 179 GLY A N 1
ATOM 1413 C CA . GLY A 1 179 ? 8.476 58.671 26.850 1.00 29.97 179 GLY A CA 1
ATOM 1414 C C . GLY A 1 179 ? 8.641 58.129 28.280 1.00 29.97 179 GLY A C 1
ATOM 1415 O O . GLY A 1 179 ? 7.950 57.173 28.617 1.00 29.97 179 GLY A O 1
ATOM 1416 N N . THR A 1 180 ? 9.503 58.774 29.085 1.00 31.89 180 THR A N 1
ATOM 1417 C CA . THR A 1 180 ? 9.627 58.708 30.571 1.00 31.89 180 THR A CA 1
ATOM 1418 C C . THR A 1 180 ? 10.187 57.412 31.194 1.00 31.89 180 THR A C 1
ATOM 1420 O O . THR A 1 180 ? 9.868 56.335 30.717 1.00 31.89 180 THR A O 1
ATOM 1423 N N . HIS A 1 181 ? 11.006 57.384 32.255 1.00 33.75 181 HIS A N 1
ATOM 1424 C CA . HIS A 1 181 ? 11.490 58.345 33.266 1.00 33.75 181 HIS A CA 1
ATOM 1425 C C . HIS A 1 181 ? 12.740 57.704 33.956 1.00 33.75 181 HIS A C 1
ATOM 1427 O O . HIS A 1 181 ? 12.811 56.480 33.950 1.00 33.75 181 HIS A O 1
ATOM 1433 N N . GLU A 1 182 ? 13.677 58.527 34.477 1.00 36.41 182 GLU A N 1
ATOM 1434 C CA . GLU A 1 182 ? 14.494 58.406 35.735 1.00 36.41 182 GLU A CA 1
ATOM 1435 C C . GLU A 1 182 ? 15.007 57.018 36.218 1.00 36.41 182 GLU A C 1
ATOM 1437 O O . GLU A 1 182 ? 14.282 56.038 36.184 1.00 36.41 182 GLU A O 1
ATOM 1442 N N . GLU A 1 183 ? 16.247 56.783 36.672 1.00 39.09 183 GLU A N 1
ATOM 1443 C CA . GLU A 1 183 ? 17.121 57.399 37.705 1.00 39.09 183 GLU A CA 1
ATOM 1444 C C . GLU A 1 183 ? 18.532 56.738 37.531 1.00 39.09 183 GLU A C 1
ATOM 1446 O O . GLU A 1 183 ? 18.609 55.610 37.046 1.00 39.09 183 GLU A O 1
ATOM 1451 N N . SER A 1 184 ? 19.688 57.415 37.679 1.00 38.16 184 SER A N 1
ATOM 1452 C CA . SER A 1 184 ? 20.518 57.481 38.918 1.00 38.16 184 SER A CA 1
ATOM 1453 C C . SER A 1 184 ? 20.664 56.113 39.628 1.00 38.16 184 SER A C 1
ATOM 1455 O O . SER A 1 184 ? 19.679 55.429 39.841 1.00 38.16 184 SER A O 1
ATOM 1457 N N . SER A 1 185 ? 21.820 55.590 40.040 1.00 39.66 185 SER A N 1
ATOM 1458 C CA . SER A 1 185 ? 23.127 56.144 40.391 1.00 39.66 185 SER A CA 1
ATOM 1459 C C . SER A 1 185 ? 24.131 54.988 40.580 1.00 39.66 185 SER A C 1
ATOM 1461 O O . SER A 1 185 ? 23.717 53.864 40.845 1.00 39.66 185 SER A O 1
ATOM 1463 N N . ASP A 1 186 ? 25.416 55.334 40.469 1.00 43.62 186 ASP A N 1
ATOM 1464 C CA . ASP A 1 186 ? 26.568 54.922 41.295 1.00 43.62 186 ASP A CA 1
ATOM 1465 C C . ASP A 1 186 ? 26.787 53.441 41.661 1.00 43.62 186 ASP A C 1
ATOM 1467 O O . ASP A 1 186 ? 26.036 52.850 42.431 1.00 43.62 186 ASP A O 1
ATOM 1471 N N . GLU A 1 187 ? 27.914 52.882 41.202 1.00 43.66 187 GLU A N 1
ATOM 1472 C CA . GLU A 1 187 ? 29.163 52.759 41.991 1.00 43.66 187 GLU A CA 1
ATOM 1473 C C . GLU A 1 187 ? 30.370 52.449 41.085 1.00 43.66 187 GLU A C 1
ATOM 1475 O O . GLU A 1 187 ? 30.203 51.716 40.080 1.00 43.66 187 GLU A O 1
#

Secondary structure (DSSP, 8-state):
-HHHHHHHHHHHHHH--TT---B-HHHHHHHHHHHTSGGGTS-TT-HHHHHHHHHTT--GGG--SS-HHHHHHHHHHHHHHHHHHHHHTTSEEEETTEEEE-HHHHHHHHT--SHHHHHHHHHHHHHHHHHTT-SSHHHHHHHHHHHHT-TT--S-SS-----------------------------

Sequence (187 aa):
MLFRLTQLLLLMRVAASPEDTGLGLERLGYYEFFSANPFLVVGEGETQVRAQLHMAGFDERQLSYTSSGQRFANRRRRLQHDMALLVAYDLATLKTGGWCLTPRGLSTAEQMTALYAEQYMTAARLVVRRLARFRNDTALARQARQWLREPGLILDLYGATVAEEADESSGIASNRHTGTHEESSDE

Nearest PDB structures (foldseek):
  3eco-assembly1_B  TM=4.166E-01  e=7.788E-01  Staphylococcus aureus subsp. aureus Mu50
  1lnw-assembly3_F  TM=3.946E-01  e=5.469E-01  Pseudomonas aeruginosa
  3px7-assembly1_A  TM=4.670E-01  e=1.055E+00  Escherichia coli DH1
  8bif-assembly2_D-2  TM=4.241E-01  e=3.203E+00  Photorhabdus laumondii subsp. laumondii TTO1

Solvent-accessible surface area (backbone atoms only — not comparable to full-atom values): 11477 Å² total; per-residue (Å²): 113,68,72,57,51,51,50,53,47,43,42,50,61,64,64,59,49,99,84,55,60,36,42,45,70,69,62,49,43,54,46,55,52,36,29,76,40,48,68,58,80,49,61,86,86,40,55,72,63,51,50,52,40,44,75,42,70,51,67,79,79,73,79,57,99,64,58,60,47,63,54,45,57,58,49,49,68,46,46,58,57,51,49,51,50,34,37,76,68,54,26,29,46,81,48,98,43,21,46,38,69,32,76,59,24,47,55,56,44,67,69,54,75,50,71,69,49,56,27,45,48,53,37,28,46,53,41,43,62,60,55,62,74,45,90,46,67,70,60,42,52,56,52,47,36,64,53,40,72,44,96,68,85,81,70,70,95,79,69,75,73,81,73,82,77,85,76,84,87,79,83,82,90,82,89,85,93,81,81,90,77,92,77,90,80,90,136